Protein AF-A0A9Q8Q225-F1 (afdb_monomer)

Organism: NCBI:txid158849

Secondary structure (DSSP, 8-state):
----TTS--SSHHHHHHHHHHHHHHH-SSS-------S-HHHHHHHHHHHHHHH-SSHHHHHHHHHHHHHHHHHH---GGGGHHHHT-HHHHHHHHHHHHHPPPTT----S---TTS----HHHHTT--S---SHHHHHHHHHHHHHHGGGTSSS--HHHHHHHHHHHHHHHHTT----TT--SS-HHHHHHHHHHHHHHHHHHHTTT-S-TTGGG---SSHHHHHHHHHHHHHH--S-HHHHHHHHHHHHHHHHHHHHHHHTTT---------HHHHHHHHHHHHHH-S-HHHHHHHHHHHHHHHHHTT-

Mean predicted aligned error: 10.36 Å

pLDDT: mean 83.11, std 13.26, range [38.06, 98.0]

Foldseek 3Di:
DDDPVLAPQQDPLLLLLLVLVCCLVPVDPDDPPPDDDPDSVVSVVSSVVVLVVVDDDPVRSVVSSVVSVVLQVQQQDPVVVVCVQLVDLLSLLQLLLCQQQDADPPPPPPPFDLLLDTHPHPLVVLVQDLEQADSVSSVVSVSSCRRNVVSPDVDDGSVNVVVVSVVLCVVLPVPQDDDPPQDLVDLVSLVVLLVLLVVQQVVCSVVSDGQSSNNSYDHPDSVSSSSSSRSSLSSGPDDPVVSVVSSVVSNVVVVVVVVVVVCVVPDDDDDDDDPVVVVVLVVVCVVVVDDSVVSVVVVVVVVCCVVPVPD

Sequence (311 aa):
MINIGLLRDNELRVLIFYRNYLVNIYGGNTDRQIIFSDNVSHMKSIIHEFISVKTKSQTERDKLVHRLNRGMNENIIPTDELSWVFKSIEITSFIWGYIVLRKDENDKSVLNMDARKIPNNAYKKMGGELYPASHENRVKVLIFYFDNQWILSKGINSYKLIEQLIVQWNKLSENAINFKWLSIEDSNSINWAFDYLKKYHETEAYNGGGINSFPIFNPVNLYEKKLAIYSILRLWSCHHSEKTLLISNMNKAWQQRKLRHERTTKKAINCYVDIEVKKKLDELVKDSGFQMNYVLADLINRAHDIKFSTK

Radius of gyration: 30.45 Å; Cα contacts (8 Å, |Δi|>4): 243; chains: 1; bounding box: 84×39×99 Å

Solvent-accessible surface area (backbone atoms only — not comparable to full-atom values): 18489 Å² total; per-residue (Å²): 136,87,86,65,88,82,59,83,55,91,41,59,70,48,44,52,45,48,51,55,52,49,44,72,75,68,40,76,96,55,74,93,69,76,79,85,59,96,45,52,70,60,47,44,49,53,54,52,51,52,50,56,75,76,32,94,45,70,70,54,38,53,53,50,46,51,50,48,54,49,52,45,71,66,27,55,74,62,67,76,82,43,37,80,38,69,74,32,66,65,50,38,50,38,52,52,52,47,54,55,63,39,73,45,96,83,64,79,82,72,85,75,61,54,28,80,59,81,50,93,16,63,51,56,74,73,65,56,77,74,68,58,85,42,66,68,47,44,46,53,50,47,54,55,45,48,49,47,48,53,80,78,35,99,78,57,48,40,66,64,52,50,54,50,49,52,55,50,49,52,66,56,48,78,70,63,86,78,63,92,74,62,42,90,88,38,60,66,44,42,53,50,52,50,52,50,53,50,52,49,24,63,63,32,33,79,77,54,35,51,45,54,38,46,76,58,59,76,58,86,46,73,67,49,39,49,52,38,52,55,37,28,63,61,58,35,87,67,59,70,67,58,54,52,48,50,55,52,50,52,53,52,52,49,53,51,49,50,55,52,58,70,35,74,86,50,80,87,84,85,78,90,73,56,71,67,60,52,49,54,51,52,51,52,28,66,74,67,72,49,57,64,70,56,57,51,49,52,52,51,49,53,55,45,46,72,72,63,71,83,120

Structure (mmCIF, N/CA/C/O backbone):
data_AF-A0A9Q8Q225-F1
#
_entry.id   AF-A0A9Q8Q225-F1
#
loop_
_atom_site.group_PDB
_atom_site.id
_atom_site.type_symbol
_atom_site.label_atom_id
_atom_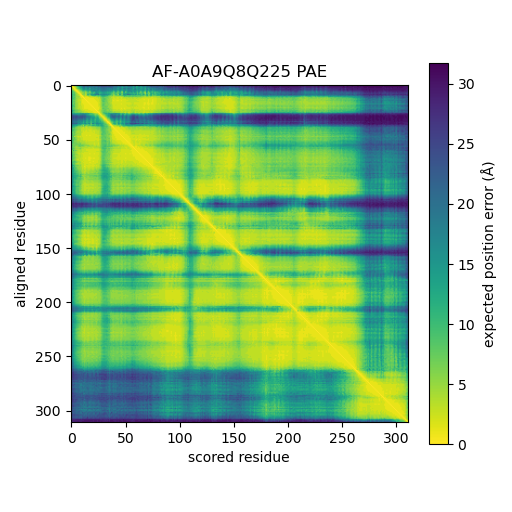site.label_alt_id
_atom_site.label_comp_id
_atom_site.label_asym_id
_atom_site.label_entity_id
_atom_site.label_seq_id
_atom_site.pdbx_PDB_ins_code
_atom_site.Cartn_x
_atom_site.Cartn_y
_atom_site.Cartn_z
_atom_site.occupancy
_atom_site.B_iso_or_equiv
_atom_site.auth_seq_id
_atom_site.auth_comp_id
_atom_site.auth_asym_id
_atom_site.auth_atom_id
_atom_site.pdbx_PDB_model_num
ATOM 1 N N . MET A 1 1 ? 16.080 -6.759 -47.835 1.00 38.66 1 MET A N 1
ATOM 2 C CA . MET A 1 1 ? 15.434 -7.342 -46.638 1.00 38.66 1 MET A CA 1
ATOM 3 C C . MET A 1 1 ? 16.433 -7.290 -45.496 1.00 38.66 1 MET A C 1
ATOM 5 O O . MET A 1 1 ? 17.521 -7.831 -45.634 1.00 38.66 1 MET A O 1
ATOM 9 N N . ILE A 1 2 ? 16.124 -6.535 -44.445 1.00 38.06 2 ILE A N 1
ATOM 10 C CA . ILE A 1 2 ? 17.046 -6.251 -43.339 1.00 38.06 2 ILE A CA 1
ATOM 11 C C . ILE A 1 2 ? 16.895 -7.363 -42.294 1.00 38.06 2 ILE A C 1
ATOM 13 O O . ILE A 1 2 ? 15.819 -7.531 -41.731 1.00 38.06 2 ILE A O 1
ATOM 17 N N . ASN A 1 3 ? 17.951 -8.148 -42.069 1.00 41.47 3 ASN A N 1
ATOM 18 C CA . ASN A 1 3 ? 17.919 -9.257 -41.118 1.00 41.47 3 ASN A CA 1
ATOM 19 C C . ASN A 1 3 ? 18.248 -8.744 -39.704 1.00 41.47 3 ASN A C 1
ATOM 21 O O . ASN A 1 3 ? 19.402 -8.463 -39.388 1.00 41.47 3 ASN A O 1
ATOM 25 N N . ILE A 1 4 ? 17.211 -8.590 -38.876 1.00 56.31 4 ILE A N 1
ATOM 26 C CA . ILE A 1 4 ? 17.288 -8.267 -37.435 1.00 56.31 4 ILE A CA 1
ATOM 27 C C . ILE A 1 4 ? 16.966 -9.535 -36.614 1.00 56.31 4 ILE A C 1
ATOM 29 O O . ILE A 1 4 ? 16.599 -9.459 -35.447 1.00 56.31 4 ILE A O 1
ATOM 33 N N . GLY A 1 5 ? 17.096 -10.731 -37.206 1.00 56.84 5 GLY A N 1
ATOM 34 C CA . GLY A 1 5 ? 16.662 -12.011 -36.625 1.00 56.84 5 GLY A CA 1
ATOM 35 C C . GLY A 1 5 ? 17.337 -12.431 -35.311 1.00 56.84 5 GLY A C 1
ATOM 36 O O . GLY A 1 5 ? 17.026 -13.491 -34.784 1.00 56.84 5 GLY A O 1
ATOM 37 N N . LEU A 1 6 ? 18.249 -11.616 -34.771 1.00 61.41 6 LEU A N 1
ATOM 38 C CA . LEU A 1 6 ? 18.922 -11.827 -33.488 1.00 61.41 6 LEU A CA 1
ATOM 39 C C . LEU A 1 6 ? 18.271 -11.072 -32.316 1.00 61.41 6 LEU A C 1
ATOM 41 O O . LEU A 1 6 ? 18.675 -11.284 -31.170 1.00 61.41 6 LEU A O 1
ATOM 45 N N . LEU A 1 7 ? 17.312 -10.172 -32.568 1.00 63.69 7 LEU A N 1
ATOM 46 C CA . LEU A 1 7 ? 16.604 -9.455 -31.505 1.00 63.69 7 LEU A CA 1
ATOM 47 C C . LEU A 1 7 ? 15.552 -10.379 -30.871 1.00 63.69 7 LEU A C 1
ATOM 49 O O . LEU A 1 7 ? 14.712 -10.938 -31.573 1.00 63.69 7 LEU A O 1
ATOM 53 N N . ARG A 1 8 ? 15.596 -10.560 -29.547 1.00 70.69 8 ARG A N 1
ATOM 54 C CA . ARG A 1 8 ? 14.641 -11.420 -28.828 1.00 70.69 8 ARG A CA 1
ATOM 55 C C . ARG A 1 8 ? 13.372 -10.631 -28.529 1.00 70.69 8 ARG A C 1
ATOM 57 O O . ARG A 1 8 ? 13.276 -9.989 -27.499 1.00 70.69 8 ARG A O 1
ATOM 64 N N . ASP A 1 9 ? 12.412 -10.632 -29.440 1.00 68.81 9 ASP A N 1
ATOM 65 C CA . ASP A 1 9 ? 11.332 -9.635 -29.465 1.00 68.81 9 ASP A CA 1
ATOM 66 C C . ASP A 1 9 ? 9.916 -10.236 -29.553 1.00 68.81 9 ASP A C 1
ATOM 68 O O . ASP A 1 9 ? 8.976 -9.586 -30.005 1.00 68.81 9 ASP A O 1
ATOM 72 N N . ASN A 1 10 ? 9.760 -11.483 -29.098 1.00 76.25 10 ASN A N 1
ATOM 73 C CA . ASN A 1 10 ? 8.484 -12.207 -29.130 1.00 76.25 10 ASN A CA 1
ATOM 74 C C . ASN A 1 10 ? 7.556 -11.876 -27.950 1.00 76.25 10 ASN A C 1
ATOM 76 O O . ASN A 1 10 ? 6.393 -12.271 -27.954 1.00 76.25 10 ASN A O 1
ATOM 80 N N . GLU A 1 11 ? 8.052 -11.153 -26.945 1.00 84.19 11 GLU A N 1
ATOM 81 C CA . GLU A 1 11 ? 7.306 -10.812 -25.736 1.00 84.19 11 GLU A CA 1
ATOM 82 C C . GLU A 1 11 ? 7.160 -9.299 -25.584 1.00 84.19 11 GLU A C 1
ATOM 84 O O . GLU A 1 11 ? 8.130 -8.544 -25.699 1.00 84.19 11 GLU A O 1
ATOM 89 N N . LEU A 1 12 ? 5.948 -8.853 -25.243 1.00 82.69 12 LEU A N 1
ATOM 90 C CA . LEU A 1 12 ? 5.640 -7.434 -25.058 1.00 82.69 12 LEU A CA 1
ATOM 91 C C . LEU A 1 12 ? 6.523 -6.783 -23.981 1.00 82.69 12 LEU A C 1
ATOM 93 O O . LEU A 1 12 ? 6.999 -5.667 -24.169 1.00 82.69 12 LEU A O 1
ATOM 97 N N . ARG A 1 13 ? 6.801 -7.496 -22.883 1.00 86.44 13 ARG A N 1
ATOM 98 C CA . ARG A 1 13 ? 7.679 -7.033 -21.795 1.00 86.44 13 ARG A CA 1
ATOM 99 C C . ARG A 1 13 ? 9.086 -6.696 -22.299 1.00 86.44 13 ARG A C 1
ATOM 101 O O . ARG A 1 13 ? 9.626 -5.639 -21.975 1.00 86.44 13 ARG A O 1
ATOM 108 N N . VAL A 1 14 ? 9.649 -7.559 -23.144 1.00 88.44 14 VAL A N 1
ATOM 109 C CA . VAL A 1 14 ? 10.980 -7.365 -23.733 1.00 88.44 14 VAL A CA 1
ATOM 110 C C . VAL A 1 14 ? 10.980 -6.214 -24.742 1.00 88.44 14 VAL A C 1
ATOM 112 O O . VAL A 1 14 ? 11.887 -5.382 -24.740 1.00 88.44 14 VAL A O 1
ATOM 115 N N . LEU A 1 15 ? 9.929 -6.104 -25.558 1.00 87.31 15 LEU A N 1
ATOM 116 C CA . LEU A 1 15 ? 9.748 -4.978 -26.477 1.00 87.31 15 LEU A CA 1
ATOM 117 C C . LEU A 1 15 ? 9.664 -3.637 -25.729 1.00 87.31 15 LEU A C 1
ATOM 119 O O . LEU A 1 15 ? 10.308 -2.666 -26.131 1.00 87.31 15 LEU A O 1
ATOM 123 N N . ILE A 1 16 ? 8.931 -3.577 -24.613 1.00 83.38 16 ILE A N 1
ATOM 124 C CA . ILE A 1 16 ? 8.858 -2.387 -23.749 1.00 83.38 16 ILE A CA 1
ATOM 125 C C . ILE A 1 16 ? 10.247 -2.035 -23.200 1.00 83.38 16 ILE A C 1
ATOM 127 O O . ILE A 1 16 ? 10.642 -0.865 -23.239 1.00 83.38 16 ILE A O 1
ATOM 131 N N . PHE A 1 17 ? 11.011 -3.033 -22.747 1.00 86.81 17 PHE A N 1
ATOM 132 C CA . PHE A 1 17 ? 12.383 -2.834 -22.284 1.00 86.81 17 PHE A CA 1
ATOM 133 C C . PHE A 1 17 ? 13.276 -2.241 -23.383 1.00 86.81 17 PHE A C 1
ATOM 135 O O . PHE A 1 17 ? 13.901 -1.202 -23.168 1.00 86.81 17 PHE A O 1
ATOM 142 N N . TYR A 1 18 ? 13.313 -2.841 -24.579 1.00 87.69 18 TYR A N 1
ATOM 143 C CA . TYR A 1 18 ? 14.127 -2.328 -25.689 1.00 87.69 18 TYR A CA 1
ATOM 144 C C . TYR A 1 18 ? 13.742 -0.910 -26.073 1.00 87.69 18 TYR A C 1
ATOM 146 O O . TYR A 1 18 ? 14.614 -0.073 -26.304 1.00 87.69 18 TYR A O 1
ATOM 154 N N . ARG A 1 19 ? 12.443 -0.620 -26.095 1.00 84.19 19 ARG A N 1
ATOM 155 C CA . ARG A 1 19 ? 11.932 0.715 -26.378 1.00 84.19 19 ARG A CA 1
ATOM 156 C C . ARG A 1 19 ? 12.473 1.732 -25.375 1.00 84.19 19 ARG A C 1
ATOM 158 O O . ARG A 1 19 ? 13.029 2.750 -25.783 1.00 84.19 19 ARG A O 1
ATOM 165 N N . ASN A 1 20 ? 12.375 1.454 -24.078 1.00 81.88 20 ASN A N 1
ATOM 166 C CA . ASN A 1 20 ? 12.893 2.357 -23.048 1.00 81.88 20 ASN A CA 1
ATOM 167 C C . ASN A 1 20 ? 14.424 2.472 -23.100 1.00 81.88 20 ASN A C 1
ATOM 169 O O . ASN A 1 20 ? 14.970 3.560 -22.910 1.00 81.88 20 ASN A O 1
ATOM 173 N N . TYR A 1 21 ? 15.110 1.381 -23.447 1.00 85.62 21 TYR A N 1
ATOM 174 C CA . TYR A 1 21 ? 16.558 1.361 -23.622 1.00 85.62 21 TYR A CA 1
ATOM 175 C C . TYR A 1 21 ? 17.014 2.274 -24.766 1.00 85.62 21 TYR A C 1
ATOM 177 O O . TYR A 1 21 ? 17.944 3.068 -24.613 1.00 85.62 21 TYR A O 1
ATOM 185 N N . LEU A 1 22 ? 16.327 2.203 -25.906 1.00 84.94 22 LEU A N 1
ATOM 186 C CA . LEU A 1 22 ? 16.590 3.043 -27.073 1.00 84.94 22 LEU A CA 1
ATOM 187 C C . LEU A 1 22 ? 16.291 4.518 -26.793 1.00 84.94 22 LEU A C 1
ATOM 189 O O . LEU A 1 22 ? 17.105 5.372 -27.144 1.00 84.94 22 LEU A O 1
ATOM 193 N N . VAL A 1 23 ? 15.178 4.818 -26.116 1.00 80.19 23 VAL A N 1
ATOM 194 C CA . VAL A 1 23 ? 14.850 6.187 -25.682 1.00 80.19 23 VAL A CA 1
ATOM 195 C C . VAL A 1 23 ? 15.939 6.739 -24.764 1.00 80.19 23 VAL A C 1
ATOM 197 O O . VAL A 1 23 ? 16.339 7.884 -24.928 1.00 80.19 23 VAL A O 1
ATOM 200 N N . ASN A 1 24 ? 16.476 5.940 -23.844 1.00 80.06 24 ASN A N 1
ATOM 201 C CA . ASN A 1 24 ? 17.546 6.398 -22.960 1.00 80.06 24 ASN A CA 1
ATOM 202 C C . ASN A 1 24 ? 18.855 6.714 -23.711 1.00 80.06 24 ASN A C 1
ATOM 204 O O . ASN A 1 24 ? 19.534 7.683 -23.388 1.00 80.06 24 ASN A O 1
ATOM 208 N N . ILE A 1 25 ? 19.215 5.919 -24.726 1.00 82.44 25 ILE A N 1
ATOM 209 C CA . ILE A 1 25 ? 20.460 6.122 -25.490 1.00 82.44 25 ILE A CA 1
ATOM 210 C C . ILE A 1 25 ? 20.353 7.277 -26.488 1.00 82.44 25 ILE A C 1
ATOM 212 O O . ILE A 1 25 ? 21.326 8.003 -26.686 1.00 82.44 25 ILE A O 1
ATOM 216 N N . TYR A 1 26 ? 19.204 7.425 -27.149 1.00 81.25 26 TYR A N 1
ATOM 217 C CA . TYR A 1 26 ? 19.046 8.338 -28.285 1.00 81.25 26 TYR A CA 1
ATOM 218 C C . TYR A 1 26 ? 18.149 9.553 -27.994 1.00 81.25 26 TYR A C 1
ATOM 220 O O . TYR A 1 26 ? 18.166 10.506 -28.767 1.00 81.25 26 TYR A O 1
ATOM 228 N N . GLY A 1 27 ? 17.368 9.538 -26.913 1.00 63.84 27 GLY A N 1
ATOM 229 C CA . GLY A 1 27 ? 16.270 10.474 -26.634 1.00 63.84 27 GLY A CA 1
ATOM 230 C C . GLY A 1 27 ? 16.658 11.762 -25.907 1.00 63.84 27 GLY A C 1
ATOM 231 O O . GLY A 1 27 ? 15.916 12.233 -25.045 1.00 63.84 27 GLY A O 1
ATOM 232 N N . GLY A 1 28 ? 17.795 12.370 -26.248 1.00 49.97 28 GLY A N 1
ATOM 233 C CA . GLY A 1 28 ? 18.075 13.742 -25.822 1.00 49.97 28 GLY A CA 1
ATOM 234 C C . GLY A 1 28 ? 17.046 14.715 -26.417 1.00 49.97 28 GLY A C 1
ATOM 235 O O . GLY A 1 28 ? 17.082 14.972 -27.614 1.00 49.97 28 GLY A O 1
ATOM 236 N N . ASN A 1 29 ? 16.126 15.233 -25.588 1.00 43.53 29 ASN A N 1
ATOM 237 C CA . ASN A 1 29 ? 15.128 16.299 -25.842 1.00 43.53 29 ASN A CA 1
ATOM 238 C C . ASN A 1 29 ? 14.286 16.268 -27.138 1.00 43.53 29 ASN A C 1
ATOM 240 O O . ASN A 1 29 ? 13.494 17.180 -27.360 1.00 43.53 29 ASN A O 1
ATOM 244 N N . THR A 1 30 ? 14.376 15.228 -27.960 1.00 40.75 30 THR A N 1
ATOM 245 C CA . THR A 1 30 ? 13.629 15.094 -29.213 1.00 40.75 30 THR A CA 1
ATOM 246 C C . THR A 1 30 ? 12.969 13.716 -29.261 1.00 40.75 30 THR A C 1
ATOM 248 O O . THR A 1 30 ? 13.614 12.688 -29.078 1.00 40.75 30 THR A O 1
ATOM 251 N N . ASP A 1 31 ? 11.648 13.743 -29.425 1.00 43.72 31 ASP A N 1
ATOM 252 C CA . ASP A 1 31 ? 10.723 12.624 -29.624 1.00 43.72 31 ASP A CA 1
ATOM 253 C C . ASP A 1 31 ? 10.445 11.680 -28.448 1.00 43.72 31 ASP A C 1
ATOM 255 O O . ASP A 1 31 ? 10.747 10.489 -28.438 1.00 43.72 31 ASP A O 1
ATOM 259 N N . ARG A 1 32 ? 9.612 12.191 -27.530 1.00 45.59 32 ARG A N 1
ATOM 260 C CA . ARG A 1 32 ? 8.656 11.383 -26.746 1.00 45.59 32 ARG A CA 1
ATOM 261 C C . ARG A 1 32 ? 7.524 10.775 -27.608 1.00 45.59 32 ARG A C 1
ATOM 263 O O . ARG A 1 32 ? 6.539 10.306 -27.051 1.00 45.59 32 ARG A O 1
ATOM 270 N N . GLN A 1 33 ? 7.642 10.781 -28.939 1.00 45.28 33 GLN A N 1
ATOM 271 C CA . GLN A 1 33 ? 6.604 10.353 -29.886 1.00 45.28 33 GLN A CA 1
ATOM 272 C C . GLN A 1 33 ? 6.764 8.906 -30.382 1.00 45.28 33 GLN A C 1
ATOM 274 O O . GLN A 1 33 ? 6.301 8.566 -31.465 1.00 45.28 33 GLN A O 1
ATOM 279 N N . ILE A 1 34 ? 7.364 8.007 -29.594 1.00 50.00 34 ILE A N 1
ATOM 280 C CA . ILE A 1 34 ? 7.083 6.579 -29.799 1.00 50.00 34 ILE A CA 1
ATOM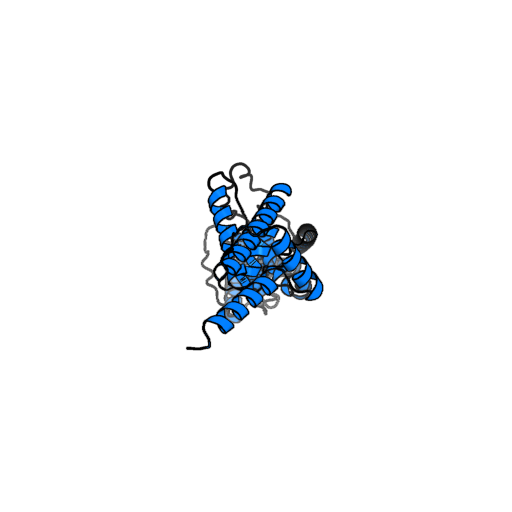 281 C C . ILE A 1 34 ? 5.670 6.343 -29.257 1.00 50.00 34 ILE A C 1
ATOM 283 O O . ILE A 1 34 ? 5.503 6.090 -28.061 1.00 50.00 34 ILE A O 1
ATOM 287 N N . ILE A 1 35 ? 4.668 6.525 -30.124 1.00 50.03 35 ILE A N 1
ATOM 288 C CA . ILE A 1 35 ? 3.269 6.189 -29.852 1.00 50.03 35 ILE A CA 1
ATOM 289 C C . ILE A 1 35 ? 3.191 4.673 -29.687 1.00 50.03 35 ILE A C 1
ATOM 291 O O . ILE A 1 35 ? 3.714 3.911 -30.497 1.00 50.03 35 ILE A O 1
ATOM 295 N N . PHE A 1 36 ? 2.589 4.251 -28.583 1.00 52.78 36 PHE A N 1
ATOM 296 C CA . PHE A 1 36 ? 2.576 2.863 -28.156 1.00 52.78 36 PHE A CA 1
ATOM 297 C C . PHE A 1 36 ? 1.369 2.099 -28.676 1.00 52.78 36 PHE A C 1
ATOM 299 O O . PHE A 1 36 ? 0.281 2.649 -28.830 1.00 52.78 36 PHE A O 1
ATOM 306 N N . SER A 1 37 ? 1.577 0.798 -28.854 1.00 55.88 37 SER A N 1
ATOM 307 C CA . SER A 1 37 ? 0.537 -0.190 -29.095 1.00 55.88 37 SER A CA 1
ATOM 308 C C . SER A 1 37 ? 0.740 -1.357 -28.137 1.00 55.88 37 SER A C 1
ATOM 310 O O . SER A 1 37 ? 1.870 -1.798 -27.939 1.00 55.88 37 SER A O 1
ATOM 312 N N . ASP A 1 38 ? -0.349 -1.904 -27.604 1.00 65.38 38 ASP A N 1
ATOM 313 C CA . ASP A 1 38 ? -0.321 -3.172 -26.860 1.00 65.38 38 ASP A CA 1
ATOM 314 C C . ASP A 1 38 ? -0.128 -4.384 -27.796 1.00 65.38 38 ASP A C 1
ATOM 316 O O . ASP A 1 38 ? -0.055 -5.534 -27.361 1.00 65.38 38 ASP A O 1
ATOM 320 N N . ASN A 1 39 ? -0.031 -4.143 -29.108 1.00 80.38 39 ASN A N 1
ATOM 321 C CA . ASN A 1 39 ? 0.197 -5.160 -30.117 1.00 80.38 39 ASN A CA 1
ATOM 322 C C . ASN A 1 39 ? 1.700 -5.431 -30.304 1.00 80.38 39 ASN A C 1
ATOM 324 O O . ASN A 1 39 ? 2.455 -4.577 -30.779 1.00 80.38 39 ASN A O 1
ATOM 328 N N . VAL A 1 40 ? 2.113 -6.664 -29.997 1.00 83.38 40 VAL A N 1
ATOM 329 C CA . VAL A 1 40 ? 3.493 -7.163 -30.137 1.00 83.38 40 VAL A CA 1
ATOM 330 C C . VAL A 1 40 ? 4.049 -6.930 -31.544 1.00 83.38 40 VAL A C 1
ATOM 332 O O . VAL A 1 40 ? 5.158 -6.419 -31.686 1.00 83.38 40 VAL A O 1
ATOM 335 N N . SER A 1 41 ? 3.288 -7.255 -32.592 1.00 84.31 41 SER A N 1
ATOM 336 C CA . SER A 1 41 ? 3.735 -7.111 -33.984 1.00 84.31 41 SER A CA 1
ATOM 337 C C . SER A 1 41 ? 3.971 -5.650 -34.360 1.00 84.31 41 SER A C 1
ATOM 339 O O . SER A 1 41 ? 4.960 -5.336 -35.022 1.00 84.31 41 SER A O 1
ATOM 341 N N . HIS A 1 42 ? 3.102 -4.749 -33.899 1.00 82.81 42 HIS A N 1
ATOM 342 C CA . HIS A 1 42 ? 3.262 -3.318 -34.140 1.00 82.81 42 HIS A CA 1
ATOM 343 C C . HIS A 1 42 ? 4.476 -2.749 -33.392 1.00 82.81 42 HIS A C 1
ATOM 345 O O . HIS A 1 42 ? 5.319 -2.089 -33.998 1.00 82.81 42 HIS A O 1
ATOM 351 N N . MET A 1 43 ? 4.625 -3.076 -32.103 1.00 82.19 43 MET A N 1
ATOM 352 C CA . MET A 1 43 ? 5.779 -2.664 -31.291 1.00 82.19 43 MET A CA 1
ATOM 353 C C . MET A 1 43 ? 7.105 -3.165 -31.866 1.00 82.19 43 MET A C 1
ATOM 355 O O . MET A 1 43 ? 8.083 -2.418 -31.937 1.00 82.19 43 MET A O 1
ATOM 359 N N . LYS A 1 44 ? 7.128 -4.416 -32.329 1.00 85.81 44 LYS A N 1
ATOM 360 C CA . LYS A 1 44 ? 8.272 -5.003 -33.024 1.00 85.81 44 LYS A CA 1
ATOM 361 C C . LYS A 1 44 ? 8.621 -4.214 -34.286 1.00 85.81 44 LYS A C 1
ATOM 363 O O . LYS A 1 44 ? 9.778 -3.834 -34.450 1.00 85.81 44 LYS A O 1
ATOM 368 N N . SER A 1 45 ? 7.632 -3.900 -35.125 1.00 84.00 45 SER A N 1
ATOM 369 C CA . SER A 1 45 ? 7.839 -3.095 -36.337 1.00 84.00 45 SER A CA 1
ATOM 370 C C . SER A 1 45 ? 8.456 -1.730 -36.024 1.00 84.00 45 SER A C 1
ATOM 372 O O . SER A 1 45 ? 9.451 -1.361 -36.643 1.00 84.00 45 SER A O 1
ATOM 374 N N . ILE A 1 46 ? 7.924 -1.017 -35.025 1.00 83.88 46 ILE A N 1
ATOM 375 C CA . ILE A 1 46 ? 8.435 0.300 -34.614 1.00 83.88 46 ILE A CA 1
ATOM 376 C C . ILE A 1 46 ? 9.901 0.211 -34.169 1.00 83.88 46 ILE A C 1
ATOM 378 O O . ILE A 1 46 ? 10.728 1.032 -34.567 1.00 83.88 46 ILE A O 1
ATOM 382 N N . ILE A 1 47 ? 10.249 -0.783 -33.346 1.00 86.38 47 ILE A N 1
ATOM 383 C CA . ILE A 1 47 ? 11.626 -0.955 -32.859 1.00 86.38 47 ILE A CA 1
ATOM 384 C C . ILE A 1 47 ? 12.581 -1.265 -34.014 1.00 86.38 47 ILE A C 1
ATOM 386 O O . ILE A 1 47 ? 13.679 -0.707 -34.075 1.00 86.38 47 ILE A O 1
ATOM 390 N N . HIS A 1 48 ? 12.171 -2.137 -34.936 1.00 87.19 48 HIS A N 1
ATOM 391 C CA . HIS A 1 48 ? 12.975 -2.506 -36.103 1.00 87.19 48 HIS A CA 1
ATOM 392 C C . HIS A 1 48 ? 13.218 -1.302 -37.013 1.00 87.19 48 HIS A C 1
ATOM 394 O O . HIS A 1 48 ? 14.361 -1.057 -37.410 1.00 87.19 48 HIS A O 1
ATOM 400 N N . GLU A 1 49 ? 12.177 -0.514 -37.281 1.00 85.81 49 GLU A N 1
ATOM 401 C CA . GLU A 1 49 ? 12.275 0.731 -38.043 1.00 85.81 49 GLU A CA 1
ATOM 402 C C . GLU A 1 49 ? 13.225 1.721 -37.359 1.00 85.81 49 GLU A C 1
ATOM 404 O O . GLU A 1 49 ? 14.177 2.193 -37.984 1.00 85.81 49 GLU A O 1
ATOM 409 N N . PHE A 1 50 ? 13.060 1.955 -36.055 1.00 86.56 50 PHE A N 1
ATOM 410 C CA . PHE A 1 50 ? 13.917 2.864 -35.294 1.00 86.56 50 PHE A CA 1
ATOM 411 C C . PHE A 1 50 ? 15.393 2.449 -35.348 1.00 86.56 50 PHE A C 1
ATOM 413 O O . PHE A 1 50 ? 16.270 3.276 -35.610 1.00 86.56 50 PHE A O 1
ATOM 420 N N . ILE A 1 51 ? 15.687 1.160 -35.147 1.00 88.00 51 ILE A N 1
ATOM 421 C CA . ILE A 1 51 ? 17.050 0.622 -35.255 1.00 88.00 51 ILE A CA 1
ATOM 422 C C . ILE A 1 51 ? 17.600 0.842 -36.669 1.00 88.00 51 ILE A C 1
ATOM 424 O O . ILE A 1 51 ? 18.760 1.235 -36.820 1.00 88.00 51 ILE A O 1
ATOM 428 N N . SER A 1 52 ? 16.786 0.615 -37.702 1.00 86.06 52 SER A N 1
ATOM 429 C CA . SER A 1 52 ? 17.198 0.796 -39.097 1.00 86.06 52 SER A CA 1
ATOM 430 C C . SER A 1 52 ? 17.546 2.251 -39.426 1.00 86.06 52 SER A C 1
ATOM 432 O O . SER A 1 52 ? 18.550 2.486 -40.089 1.00 86.06 52 SER A O 1
ATOM 434 N N . VAL A 1 53 ? 16.795 3.219 -38.887 1.00 86.62 53 VAL A N 1
ATOM 435 C CA . VAL A 1 53 ? 17.030 4.661 -39.076 1.00 86.62 53 VAL A CA 1
ATOM 436 C C . VAL A 1 53 ? 18.259 5.139 -38.299 1.00 86.62 53 VAL A C 1
ATOM 438 O O . VAL A 1 53 ? 19.001 6.001 -38.769 1.00 86.62 53 VAL A O 1
ATOM 441 N N . LYS A 1 54 ? 18.500 4.597 -37.099 1.00 86.81 54 LYS A N 1
ATOM 442 C CA . LYS A 1 54 ? 19.609 5.028 -36.228 1.00 86.81 54 LYS A CA 1
ATOM 443 C C . LYS A 1 54 ? 20.946 4.340 -36.515 1.00 86.81 54 LYS A C 1
ATOM 445 O O . LYS A 1 54 ? 21.948 4.742 -35.926 1.00 86.81 54 LYS A O 1
ATOM 450 N N . THR A 1 55 ? 20.989 3.331 -37.387 1.00 88.06 55 THR A N 1
ATOM 451 C CA . THR A 1 55 ? 22.219 2.593 -37.726 1.00 88.06 55 THR A CA 1
ATOM 452 C C . THR A 1 55 ? 22.536 2.683 -39.214 1.00 88.06 55 THR A C 1
ATOM 454 O O . THR A 1 55 ? 21.665 2.483 -40.055 1.00 88.06 55 THR A O 1
ATOM 457 N N . LYS A 1 56 ? 23.794 2.981 -39.555 1.00 88.88 56 LYS A N 1
ATOM 458 C CA . LYS A 1 56 ? 24.225 3.204 -40.948 1.00 88.88 56 LYS A CA 1
ATOM 459 C C . LYS A 1 56 ? 24.812 1.955 -41.603 1.00 88.88 56 LYS A C 1
ATOM 461 O O . LYS A 1 56 ? 24.856 1.865 -42.824 1.00 88.88 56 LYS A O 1
ATOM 466 N N . SER A 1 57 ? 25.270 0.993 -40.802 1.00 89.56 57 SER A N 1
ATOM 467 C CA . SER A 1 57 ? 25.887 -0.252 -41.275 1.00 89.56 57 SER A CA 1
ATOM 468 C C . SER A 1 57 ? 25.352 -1.480 -40.537 1.00 89.56 57 SER A C 1
ATOM 470 O O . SER A 1 57 ? 24.841 -1.374 -39.419 1.00 89.56 57 SER A O 1
ATOM 472 N N . GLN A 1 58 ? 25.512 -2.664 -41.140 1.00 86.81 58 GLN A N 1
ATOM 473 C CA . GLN A 1 58 ? 25.154 -3.930 -40.491 1.00 86.81 58 GLN A CA 1
ATOM 474 C C . GLN A 1 58 ? 25.953 -4.140 -39.195 1.00 86.81 58 GLN A C 1
ATOM 476 O O . GLN A 1 58 ? 25.381 -4.508 -38.178 1.00 86.81 58 GLN A O 1
ATOM 481 N N . THR A 1 59 ? 27.239 -3.785 -39.181 1.00 89.19 59 THR A N 1
ATOM 482 C CA . THR A 1 59 ? 28.089 -3.886 -37.986 1.00 89.19 59 THR A CA 1
ATOM 483 C C . THR A 1 59 ? 27.594 -3.010 -36.829 1.00 89.19 59 THR A C 1
ATOM 485 O O . THR A 1 59 ? 27.614 -3.436 -35.674 1.00 89.19 59 THR A O 1
ATOM 488 N N . GLU A 1 60 ? 27.149 -1.777 -37.099 1.00 89.69 60 GLU A N 1
ATOM 489 C CA . GLU A 1 60 ? 26.549 -0.909 -36.069 1.00 89.69 60 GLU A CA 1
ATOM 490 C C . GLU A 1 60 ? 25.236 -1.484 -35.534 1.00 89.69 60 GLU A C 1
ATOM 492 O O . GLU A 1 60 ? 24.981 -1.439 -34.326 1.00 89.69 60 GLU A O 1
ATOM 497 N N . ARG A 1 61 ? 24.427 -2.049 -36.431 1.00 88.25 61 ARG A N 1
ATOM 498 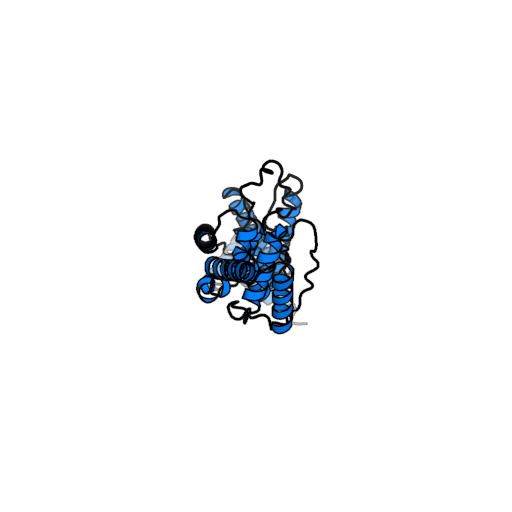C CA . ARG A 1 61 ? 23.166 -2.708 -36.098 1.00 88.25 61 ARG A CA 1
ATOM 499 C C . ARG A 1 61 ? 23.386 -3.907 -35.186 1.00 88.25 61 ARG A C 1
ATOM 501 O O . ARG A 1 61 ? 22.776 -3.961 -34.121 1.00 88.25 61 ARG A O 1
ATOM 508 N N . ASP A 1 62 ? 24.306 -4.799 -35.539 1.00 88.25 62 ASP A N 1
ATOM 509 C CA . ASP A 1 62 ? 24.623 -5.991 -34.748 1.00 88.25 62 ASP A CA 1
ATOM 510 C C . ASP A 1 62 ? 25.146 -5.607 -33.356 1.00 88.25 62 ASP A C 1
ATOM 512 O O . ASP A 1 62 ? 24.704 -6.154 -32.344 1.00 88.25 62 ASP A O 1
ATOM 516 N N . LYS A 1 63 ? 26.004 -4.577 -33.273 1.00 89.69 63 LYS A N 1
ATOM 517 C CA . LYS A 1 63 ? 26.472 -4.023 -31.992 1.00 89.69 63 LYS A CA 1
ATOM 518 C C . LYS A 1 63 ? 25.329 -3.459 -31.144 1.00 89.69 63 LYS A C 1
ATOM 520 O O . LYS A 1 63 ? 25.326 -3.643 -29.927 1.00 89.69 63 LYS A O 1
ATOM 525 N N . LEU A 1 64 ? 24.367 -2.748 -31.737 1.00 90.25 64 LEU A N 1
ATOM 526 C CA . LEU A 1 64 ? 23.201 -2.244 -31.005 1.00 90.25 64 LEU A CA 1
ATOM 527 C C . LEU A 1 64 ? 22.306 -3.391 -30.519 1.00 90.25 64 LEU A C 1
ATOM 529 O O . LEU A 1 64 ? 21.956 -3.403 -29.341 1.00 90.25 64 LEU A O 1
ATOM 533 N N . VAL A 1 65 ? 22.009 -4.375 -31.370 1.00 89.94 65 VAL A N 1
ATOM 534 C CA . VAL A 1 65 ? 21.209 -5.558 -31.007 1.00 89.94 65 VAL A CA 1
ATOM 535 C C . VAL A 1 65 ? 21.878 -6.354 -29.884 1.00 89.94 65 VAL A C 1
ATOM 537 O O . VAL A 1 65 ? 21.217 -6.719 -28.915 1.00 89.94 65 VAL A O 1
ATOM 540 N N . HIS A 1 66 ? 23.195 -6.567 -29.942 1.00 89.25 66 HIS A N 1
ATOM 541 C CA . HIS A 1 66 ? 23.933 -7.215 -28.854 1.00 89.25 66 HIS A CA 1
ATOM 542 C C . HIS A 1 66 ? 23.850 -6.438 -27.536 1.00 89.25 66 HIS A C 1
ATOM 544 O O . HIS A 1 66 ? 23.643 -7.050 -26.489 1.00 89.25 66 HIS A O 1
ATOM 550 N N . ARG A 1 67 ? 23.952 -5.101 -27.564 1.00 88.81 67 ARG A N 1
ATOM 551 C CA . ARG A 1 67 ? 23.774 -4.269 -26.358 1.00 88.81 67 ARG A CA 1
ATOM 552 C C . ARG A 1 67 ? 22.359 -4.370 -25.791 1.00 88.81 67 ARG A C 1
ATOM 554 O O . ARG A 1 67 ? 22.221 -4.505 -24.580 1.00 88.81 67 ARG A O 1
ATOM 561 N N . LEU A 1 68 ? 21.336 -4.353 -26.647 1.00 89.06 68 LEU A N 1
ATOM 562 C CA . LEU A 1 68 ? 19.937 -4.516 -26.242 1.00 89.06 68 LEU A CA 1
ATOM 563 C C . LEU A 1 68 ? 19.706 -5.879 -25.579 1.00 89.06 68 LEU A C 1
ATOM 565 O O . LEU A 1 68 ? 19.223 -5.934 -24.450 1.00 89.06 68 LEU A O 1
ATOM 569 N N . ASN A 1 69 ? 20.115 -6.968 -26.236 1.00 90.12 69 ASN A N 1
ATOM 570 C CA . ASN A 1 69 ? 19.983 -8.328 -25.708 1.00 90.12 69 ASN A CA 1
ATOM 571 C C . ASN A 1 69 ? 20.736 -8.508 -24.384 1.00 90.12 69 ASN A C 1
ATOM 573 O O . ASN A 1 69 ? 20.218 -9.127 -23.457 1.00 90.12 69 ASN A O 1
ATOM 577 N N . ARG A 1 70 ? 21.948 -7.953 -24.279 1.00 87.12 70 ARG A N 1
ATOM 578 C CA . ARG A 1 70 ? 22.720 -7.974 -23.035 1.00 87.12 70 ARG A CA 1
ATOM 579 C C . ARG A 1 70 ? 22.003 -7.208 -21.923 1.00 87.12 70 ARG A C 1
ATOM 581 O O . ARG A 1 70 ? 21.816 -7.766 -20.850 1.00 87.12 70 ARG A O 1
ATOM 588 N N . GLY A 1 71 ? 21.554 -5.980 -22.190 1.00 85.88 71 GLY A N 1
ATOM 589 C CA . GLY A 1 71 ? 20.802 -5.185 -21.218 1.00 85.88 71 GLY A CA 1
ATOM 590 C C . GLY A 1 71 ? 19.540 -5.903 -20.740 1.00 85.88 71 GLY A C 1
ATOM 591 O O . GLY A 1 71 ? 19.261 -5.912 -19.547 1.00 85.88 71 GLY A O 1
ATOM 592 N N . MET A 1 72 ? 18.824 -6.564 -21.650 1.00 87.56 72 MET A N 1
ATOM 593 C CA . MET A 1 72 ? 17.649 -7.370 -21.322 1.00 87.56 72 MET A CA 1
ATOM 594 C C . MET A 1 72 ? 18.000 -8.528 -20.379 1.00 87.56 72 MET A C 1
ATOM 596 O O . MET A 1 72 ? 17.366 -8.651 -19.337 1.00 87.56 72 MET A O 1
ATOM 600 N N . ASN A 1 73 ? 19.026 -9.328 -20.695 1.00 85.69 73 ASN A N 1
ATOM 601 C CA . ASN A 1 73 ? 19.462 -10.441 -19.837 1.00 85.69 73 ASN A CA 1
ATOM 602 C C . ASN A 1 73 ? 19.913 -9.975 -18.439 1.00 85.69 73 ASN A C 1
ATOM 604 O O . ASN A 1 73 ? 19.775 -10.715 -17.473 1.00 85.69 73 ASN A O 1
ATOM 608 N N . GLU A 1 74 ? 20.483 -8.772 -18.331 1.00 83.31 74 GLU A N 1
ATOM 609 C CA . GLU A 1 74 ? 20.989 -8.226 -17.065 1.00 83.31 74 GLU A CA 1
ATOM 610 C C . GLU A 1 74 ? 19.889 -7.618 -16.175 1.00 83.31 74 GLU A C 1
ATOM 612 O O . GLU A 1 74 ? 20.099 -7.501 -14.968 1.00 83.31 74 GLU A O 1
ATOM 617 N N . ASN A 1 75 ? 18.748 -7.201 -16.742 1.00 84.69 75 ASN A N 1
ATOM 618 C CA . ASN A 1 75 ? 17.769 -6.361 -16.034 1.00 84.69 75 ASN A CA 1
ATOM 619 C C . ASN A 1 75 ? 16.346 -6.926 -15.981 1.00 84.69 75 ASN A C 1
ATOM 621 O O . ASN A 1 75 ? 15.628 -6.612 -15.029 1.00 84.69 75 ASN A O 1
ATOM 625 N N . ILE A 1 76 ? 15.929 -7.733 -16.964 1.00 87.94 76 ILE A N 1
ATOM 626 C CA . ILE A 1 76 ? 14.619 -8.390 -16.933 1.00 87.94 76 ILE A CA 1
ATOM 627 C C . ILE A 1 76 ? 14.717 -9.624 -16.042 1.00 87.94 76 ILE A C 1
ATOM 629 O O . ILE A 1 76 ? 15.348 -10.617 -16.396 1.00 87.94 76 ILE A O 1
ATOM 633 N N . ILE A 1 77 ? 14.053 -9.564 -14.892 1.00 85.81 77 ILE A N 1
ATOM 634 C CA . ILE A 1 77 ? 13.992 -10.681 -13.944 1.00 85.81 77 ILE A CA 1
ATOM 635 C C . ILE A 1 77 ? 12.818 -11.600 -14.309 1.00 85.81 77 ILE A C 1
ATOM 637 O O . ILE A 1 77 ? 11.700 -11.098 -14.505 1.00 85.81 77 ILE A O 1
ATOM 641 N N . PRO A 1 78 ? 13.006 -12.928 -14.373 1.00 86.94 78 PRO A N 1
ATOM 642 C CA . PRO A 1 78 ? 11.904 -13.869 -14.551 1.00 86.94 78 PRO A CA 1
ATOM 643 C C . PRO A 1 78 ? 10.804 -13.675 -13.497 1.00 86.94 78 PRO A C 1
ATOM 645 O O . PRO A 1 78 ? 11.073 -13.458 -12.318 1.00 86.94 78 PRO A O 1
ATOM 648 N N . THR A 1 79 ? 9.536 -13.752 -13.903 1.00 82.81 79 THR A N 1
ATOM 649 C CA . THR A 1 79 ? 8.401 -13.522 -12.987 1.00 82.81 79 THR A CA 1
ATOM 650 C C . THR A 1 79 ? 8.354 -14.518 -11.832 1.00 82.81 79 THR A C 1
ATOM 652 O O . THR A 1 79 ? 7.911 -14.160 -10.742 1.00 82.81 79 THR A O 1
ATOM 655 N N . ASP A 1 80 ? 8.846 -15.739 -12.041 1.00 85.44 80 ASP A N 1
ATOM 656 C CA . ASP A 1 80 ? 8.882 -16.784 -11.014 1.00 85.44 80 ASP A CA 1
ATOM 657 C C . ASP A 1 80 ? 9.810 -16.421 -9.850 1.00 85.44 80 ASP A C 1
ATOM 659 O O . ASP A 1 80 ? 9.484 -16.684 -8.689 1.00 85.44 80 ASP A O 1
ATOM 663 N N . GLU A 1 81 ? 10.905 -15.714 -10.131 1.00 83.62 81 GLU A N 1
ATOM 664 C CA . GLU A 1 81 ? 11.834 -15.206 -9.115 1.00 83.62 81 GLU A CA 1
ATOM 665 C C . GLU A 1 81 ? 11.240 -14.044 -8.306 1.00 83.62 81 GLU A C 1
ATOM 667 O O . GLU A 1 81 ? 11.634 -13.788 -7.169 1.00 83.62 81 GLU A O 1
ATOM 672 N N . LEU A 1 82 ? 10.226 -13.374 -8.855 1.00 84.12 82 LEU A N 1
ATOM 673 C CA . LEU A 1 82 ? 9.451 -12.330 -8.184 1.00 84.12 82 LEU A CA 1
ATOM 674 C C . LEU A 1 82 ? 8.158 -12.863 -7.548 1.00 84.12 82 LEU A C 1
ATOM 676 O O . LEU A 1 82 ? 7.382 -12.095 -6.974 1.00 84.12 82 LEU A O 1
ATOM 680 N N . SER A 1 83 ? 7.916 -14.177 -7.600 1.00 85.25 83 SER A N 1
ATOM 681 C CA . SER A 1 83 ? 6.671 -14.773 -7.107 1.00 85.25 83 SER A CA 1
ATOM 682 C C . SER A 1 83 ? 6.437 -14.546 -5.611 1.00 85.25 83 SER A C 1
ATOM 684 O O . SER A 1 83 ? 5.287 -14.424 -5.193 1.00 85.25 83 SER A O 1
ATOM 686 N N . TRP A 1 84 ? 7.498 -14.415 -4.809 1.00 82.75 84 TRP A N 1
ATOM 687 C CA . TRP A 1 84 ? 7.400 -14.074 -3.386 1.00 82.75 84 TRP A CA 1
ATOM 688 C C . TRP A 1 84 ? 6.783 -12.683 -3.153 1.00 82.75 84 TRP A C 1
ATOM 690 O O . TRP A 1 84 ? 6.110 -12.478 -2.145 1.00 82.75 84 TRP A O 1
ATOM 700 N N . VAL A 1 85 ? 6.953 -11.746 -4.097 1.00 83.44 85 VAL A N 1
ATOM 701 C CA . VAL A 1 85 ? 6.262 -10.449 -4.093 1.00 83.44 85 VAL A CA 1
ATOM 702 C C . VAL A 1 85 ? 4.841 -10.626 -4.594 1.00 83.44 85 VAL A C 1
ATOM 704 O O . VAL A 1 85 ? 3.887 -10.258 -3.910 1.00 83.44 85 VAL A O 1
ATOM 707 N N . PHE A 1 86 ? 4.700 -11.191 -5.793 1.00 86.56 86 PHE A N 1
ATOM 708 C CA . PHE A 1 86 ? 3.458 -11.132 -6.561 1.00 86.56 86 PHE A CA 1
ATOM 709 C C . PHE A 1 86 ? 2.365 -12.074 -6.056 1.00 86.56 86 PHE A C 1
ATOM 711 O O . PHE A 1 86 ? 1.203 -11.841 -6.352 1.00 86.56 86 PHE A O 1
ATOM 718 N N . LYS A 1 87 ? 2.692 -13.104 -5.268 1.00 88.00 87 LYS A N 1
ATOM 719 C CA . LYS A 1 87 ? 1.685 -13.989 -4.656 1.00 88.00 87 LYS A CA 1
ATOM 720 C C . LYS A 1 87 ? 1.043 -13.405 -3.396 1.00 88.00 87 LYS A C 1
ATOM 722 O O . LYS A 1 87 ? -0.020 -13.872 -2.999 1.00 88.00 87 LYS A O 1
ATOM 727 N N . SER A 1 88 ? 1.662 -12.405 -2.761 1.00 90.56 88 SER A N 1
ATOM 728 C CA . SER A 1 88 ? 1.090 -11.717 -1.599 1.00 90.56 88 SER A CA 1
ATOM 729 C C . SER A 1 88 ? 0.677 -10.301 -1.967 1.00 90.56 88 SER A C 1
ATOM 731 O O . SER A 1 88 ? 1.485 -9.439 -2.327 1.00 90.56 88 SER A O 1
ATOM 733 N N . ILE A 1 89 ? -0.613 -10.040 -1.806 1.00 92.44 89 ILE A N 1
ATOM 734 C CA . ILE A 1 89 ? -1.201 -8.727 -2.030 1.00 92.44 89 ILE A CA 1
ATOM 735 C C . ILE A 1 89 ? -0.662 -7.679 -1.049 1.00 92.44 89 ILE A C 1
ATOM 737 O O . ILE A 1 89 ? -0.492 -6.517 -1.435 1.00 92.44 89 ILE A O 1
ATOM 741 N N . GLU A 1 90 ? -0.321 -8.099 0.171 1.00 90.56 90 GLU A N 1
ATOM 742 C CA . GLU A 1 90 ? 0.295 -7.293 1.222 1.00 90.56 90 GLU A CA 1
ATOM 743 C C . GLU A 1 90 ? 1.734 -6.916 0.885 1.00 90.56 90 GLU A C 1
ATOM 745 O O . GLU A 1 90 ? 2.077 -5.733 0.957 1.00 90.56 90 GLU A O 1
ATOM 750 N N . ILE A 1 91 ? 2.560 -7.892 0.489 1.00 90.94 91 ILE A N 1
ATOM 751 C CA . ILE A 1 91 ? 3.956 -7.649 0.094 1.00 90.94 91 ILE A CA 1
ATOM 752 C C . ILE A 1 91 ? 3.986 -6.754 -1.141 1.00 90.94 91 ILE A C 1
ATOM 754 O O . ILE A 1 91 ? 4.695 -5.750 -1.158 1.00 90.94 91 ILE A O 1
ATOM 758 N N . THR A 1 92 ? 3.161 -7.054 -2.144 1.00 93.50 92 THR A N 1
ATOM 759 C CA . THR A 1 92 ? 3.061 -6.246 -3.364 1.00 93.50 92 THR A CA 1
ATOM 760 C C . THR A 1 92 ? 2.655 -4.801 -3.063 1.00 93.50 92 THR A C 1
ATOM 762 O O . THR A 1 92 ? 3.268 -3.871 -3.583 1.00 93.50 92 THR A O 1
ATOM 765 N N . SER A 1 93 ? 1.643 -4.588 -2.212 1.00 92.62 93 SER A N 1
ATOM 766 C CA . SER A 1 93 ? 1.225 -3.241 -1.786 1.00 92.62 93 SER A CA 1
ATOM 767 C C . SER A 1 93 ? 2.349 -2.495 -1.072 1.00 92.62 93 SER A C 1
ATOM 769 O O . SER A 1 93 ? 2.625 -1.332 -1.371 1.00 92.62 93 SER A O 1
ATOM 771 N N . PHE A 1 94 ? 3.038 -3.184 -0.162 1.00 89.94 94 PHE A N 1
ATOM 772 C CA . PHE A 1 94 ? 4.155 -2.617 0.574 1.00 89.94 94 PHE A CA 1
ATOM 773 C C . PHE A 1 94 ? 5.316 -2.225 -0.345 1.00 89.94 94 PHE A C 1
ATOM 775 O O . PHE A 1 94 ? 5.780 -1.09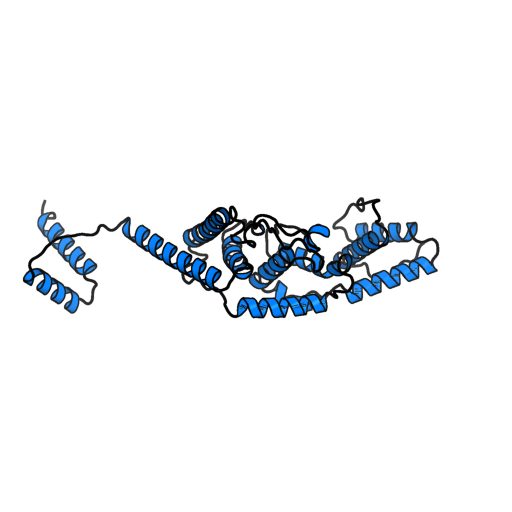1 -0.269 1.00 89.94 94 PHE A O 1
ATOM 782 N N . ILE A 1 95 ? 5.777 -3.129 -1.213 1.00 90.69 95 ILE A N 1
ATOM 783 C CA . ILE A 1 95 ? 6.933 -2.886 -2.086 1.00 90.69 95 ILE A CA 1
ATOM 784 C C . ILE A 1 95 ? 6.642 -1.746 -3.056 1.00 90.69 95 ILE A C 1
ATOM 786 O O . ILE A 1 95 ? 7.486 -0.867 -3.227 1.00 90.69 95 ILE A O 1
ATOM 790 N N . TRP A 1 96 ? 5.438 -1.714 -3.631 1.00 92.56 96 TRP A N 1
ATOM 791 C CA . TRP A 1 96 ? 5.005 -0.591 -4.456 1.00 92.56 96 TRP A CA 1
ATOM 792 C C . TRP A 1 96 ? 5.070 0.726 -3.676 1.00 92.56 96 TRP A C 1
ATOM 794 O O . TRP A 1 96 ? 5.768 1.647 -4.099 1.00 92.56 96 TRP A O 1
ATOM 804 N N . GLY A 1 97 ? 4.442 0.799 -2.499 1.00 91.25 97 GLY A N 1
ATOM 805 C CA . GLY A 1 97 ? 4.462 2.020 -1.696 1.00 91.25 97 GLY A CA 1
ATOM 806 C C . GLY A 1 97 ? 5.874 2.419 -1.248 1.00 91.25 97 GLY A C 1
ATOM 807 O O . GLY A 1 97 ? 6.213 3.600 -1.262 1.00 91.25 97 GLY A O 1
ATOM 808 N N . TYR A 1 98 ? 6.733 1.449 -0.927 1.00 88.75 98 TYR A N 1
ATOM 809 C CA . TYR A 1 98 ? 8.135 1.687 -0.585 1.00 88.75 98 TYR A CA 1
ATOM 810 C C . TYR A 1 98 ? 8.899 2.312 -1.754 1.00 88.75 98 TYR A C 1
ATOM 812 O O . TYR A 1 98 ? 9.601 3.301 -1.563 1.00 88.75 98 TYR A O 1
ATOM 820 N N . ILE A 1 99 ? 8.737 1.784 -2.969 1.00 87.19 99 ILE A N 1
ATOM 821 C CA . ILE A 1 99 ? 9.378 2.318 -4.178 1.00 87.19 99 ILE A CA 1
ATOM 822 C C . ILE A 1 99 ? 8.875 3.731 -4.491 1.00 87.19 99 ILE A C 1
ATOM 824 O O . ILE A 1 99 ? 9.687 4.605 -4.792 1.00 87.19 99 ILE A O 1
ATOM 828 N N . VAL A 1 100 ? 7.568 3.984 -4.370 1.00 87.69 100 VAL A N 1
ATOM 829 C CA . VAL A 1 100 ? 6.983 5.317 -4.601 1.00 87.69 100 VAL A CA 1
ATOM 830 C C . VAL A 1 100 ? 7.509 6.345 -3.593 1.00 87.69 100 VAL A C 1
ATOM 832 O O . VAL A 1 100 ? 7.738 7.495 -3.961 1.00 87.69 100 VAL A O 1
ATOM 835 N N . LEU A 1 101 ? 7.737 5.944 -2.339 1.00 85.31 101 LEU A N 1
ATOM 836 C CA . LEU A 1 101 ? 8.192 6.833 -1.263 1.00 85.31 101 LEU A CA 1
ATOM 837 C C . LEU A 1 101 ? 9.722 6.913 -1.123 1.00 85.31 101 LEU A C 1
ATOM 839 O O . LEU A 1 101 ? 10.228 7.808 -0.441 1.00 85.31 101 LEU A O 1
ATOM 843 N N . ARG A 1 102 ? 10.479 6.001 -1.743 1.00 79.62 102 ARG A N 1
ATOM 844 C CA . ARG A 1 102 ? 11.946 5.975 -1.664 1.00 79.62 102 ARG A CA 1
ATOM 845 C C . ARG A 1 102 ? 12.529 7.217 -2.334 1.00 79.62 102 ARG A C 1
ATOM 847 O O . ARG A 1 102 ? 12.204 7.517 -3.480 1.00 79.62 102 ARG A O 1
ATOM 854 N N . LYS A 1 103 ? 13.425 7.922 -1.641 1.00 73.44 103 LYS A N 1
ATOM 855 C CA . LYS A 1 103 ? 14.225 8.996 -2.247 1.00 73.44 103 LYS A CA 1
ATOM 856 C C . LYS A 1 103 ? 15.350 8.410 -3.099 1.00 73.44 103 LYS A C 1
ATOM 858 O O . LYS A 1 103 ? 15.920 7.377 -2.746 1.00 73.44 103 LYS A O 1
ATOM 863 N N . ASP A 1 104 ? 15.698 9.107 -4.176 1.00 70.31 104 ASP A N 1
ATOM 864 C CA . ASP A 1 104 ? 16.937 8.826 -4.901 1.00 70.31 104 ASP A CA 1
ATOM 865 C C . ASP A 1 104 ? 18.127 9.233 -4.010 1.00 70.31 104 ASP A C 1
ATOM 867 O O . ASP A 1 104 ? 18.073 10.266 -3.346 1.00 70.31 104 ASP A O 1
ATOM 871 N N . GLU A 1 105 ? 19.217 8.460 -4.007 1.00 59.38 105 GLU A N 1
ATOM 872 C CA . GLU A 1 105 ? 20.390 8.691 -3.133 1.00 59.38 105 GLU A CA 1
ATOM 873 C C . GLU A 1 105 ? 21.029 10.084 -3.306 1.00 59.38 105 GLU A C 1
ATOM 875 O O . GLU A 1 105 ? 21.661 10.602 -2.390 1.00 59.38 105 GLU A O 1
ATOM 880 N N . ASN A 1 106 ? 20.818 10.723 -4.460 1.00 53.78 106 ASN A N 1
ATOM 881 C CA . ASN A 1 106 ? 21.342 12.052 -4.782 1.00 53.78 106 ASN A CA 1
ATOM 882 C C . ASN A 1 106 ? 20.381 13.208 -4.444 1.00 53.78 106 ASN A C 1
ATOM 884 O O . ASN A 1 106 ? 20.713 14.370 -4.690 1.00 53.78 106 ASN A O 1
ATOM 888 N N . ASP A 1 107 ? 19.189 12.925 -3.911 1.00 56.81 107 ASP A N 1
ATOM 889 C CA . ASP 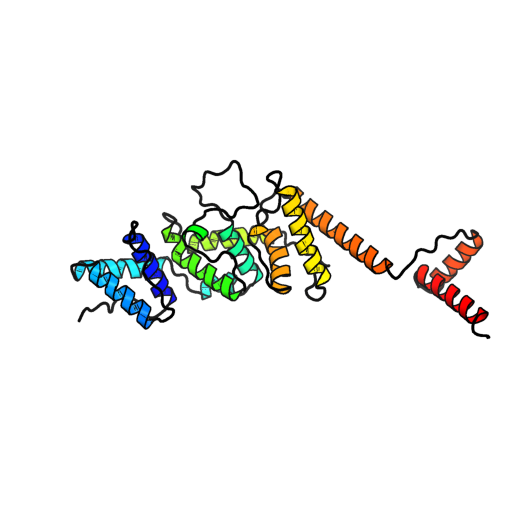A 1 107 ? 18.208 13.953 -3.567 1.00 56.81 107 ASP A CA 1
ATOM 890 C C . ASP A 1 107 ? 18.548 14.613 -2.218 1.00 56.81 107 ASP A C 1
ATOM 892 O O . ASP A 1 107 ? 18.143 14.167 -1.143 1.00 56.81 107 ASP A O 1
ATOM 896 N N . LYS A 1 108 ? 19.310 15.714 -2.287 1.00 50.34 108 LYS A N 1
ATOM 897 C CA . LYS A 1 108 ? 19.703 16.545 -1.135 1.00 50.34 108 LYS A CA 1
ATOM 898 C C . LYS A 1 108 ? 18.563 17.413 -0.576 1.00 50.34 108 LYS A C 1
ATOM 900 O O . LYS A 1 108 ? 18.821 18.223 0.317 1.00 50.34 108 LYS A O 1
ATOM 905 N N . SER A 1 109 ? 17.315 17.274 -1.044 1.00 54.34 109 SER A N 1
ATOM 906 C CA . SER A 1 109 ? 16.148 17.959 -0.459 1.00 54.34 109 SER A CA 1
ATOM 907 C C . SER A 1 109 ? 15.770 17.340 0.901 1.00 54.34 109 SER A C 1
ATOM 909 O O . SER A 1 109 ? 14.775 16.635 1.087 1.00 54.34 109 SER A O 1
ATOM 911 N N . VAL A 1 110 ? 16.640 17.537 1.890 1.00 44.50 110 VAL A N 1
ATOM 912 C CA . VAL A 1 110 ? 16.537 16.901 3.211 1.00 44.50 110 VAL A CA 1
ATOM 913 C C . VAL A 1 110 ? 15.852 17.802 4.243 1.00 44.50 110 VAL A C 1
ATOM 915 O O . VAL A 1 110 ? 15.419 17.297 5.268 1.00 44.50 110 VAL A O 1
ATOM 918 N N . LEU A 1 111 ? 15.650 19.097 3.986 1.00 41.91 111 LEU A N 1
ATOM 919 C CA . LEU A 1 111 ? 15.309 20.021 5.080 1.00 41.91 111 LEU A CA 1
ATOM 920 C C . LEU A 1 111 ? 13.849 20.477 5.186 1.00 41.91 111 LEU A C 1
ATOM 922 O O . LEU A 1 111 ? 13.522 21.110 6.175 1.00 41.91 111 LEU A O 1
ATOM 926 N N . ASN A 1 112 ? 12.962 20.152 4.244 1.00 45.28 112 ASN A N 1
ATOM 927 C CA . ASN A 1 112 ? 11.532 20.470 4.372 1.00 45.28 112 ASN A CA 1
ATOM 928 C C . ASN A 1 112 ? 10.707 19.538 3.485 1.00 45.28 112 ASN A C 1
ATOM 930 O O . ASN A 1 112 ? 10.333 19.887 2.362 1.00 45.28 112 ASN A O 1
ATOM 934 N N . MET A 1 113 ? 10.464 18.316 3.958 1.00 52.56 113 MET A N 1
ATOM 935 C CA . MET A 1 113 ? 9.497 17.454 3.294 1.00 52.56 113 MET A CA 1
ATOM 936 C C . MET A 1 113 ? 8.103 17.815 3.776 1.00 52.56 113 MET A C 1
ATOM 938 O O . MET A 1 113 ? 7.710 17.509 4.893 1.00 52.56 113 MET A O 1
ATOM 942 N N . ASP A 1 114 ? 7.356 18.458 2.890 1.00 60.59 114 ASP A N 1
ATOM 943 C CA . ASP A 1 114 ? 5.913 18.517 3.003 1.00 60.59 114 ASP A CA 1
ATOM 944 C C . ASP A 1 114 ? 5.382 17.076 2.947 1.00 60.59 114 ASP A C 1
ATOM 946 O O . ASP A 1 114 ? 5.469 16.433 1.897 1.00 60.59 114 ASP A O 1
ATOM 950 N N . ALA A 1 115 ? 4.853 16.559 4.062 1.00 61.62 115 ALA A N 1
ATOM 951 C CA . ALA A 1 115 ? 4.292 15.208 4.148 1.00 61.62 115 ALA A CA 1
ATOM 952 C C . ALA A 1 115 ? 3.170 14.954 3.125 1.00 61.62 115 ALA A C 1
ATOM 954 O O . ALA A 1 115 ? 2.789 13.805 2.914 1.00 61.62 115 ALA A O 1
ATOM 955 N N . ARG A 1 116 ? 2.662 16.007 2.470 1.00 63.97 116 ARG A N 1
ATOM 956 C CA . ARG A 1 116 ? 1.656 15.956 1.403 1.00 63.97 116 ARG A CA 1
ATOM 957 C C . ARG A 1 116 ? 2.247 15.683 0.014 1.00 63.97 116 ARG A C 1
ATOM 959 O O . ARG A 1 116 ? 1.486 15.460 -0.925 1.00 63.97 116 ARG A O 1
ATOM 966 N N . LYS A 1 117 ? 3.573 15.732 -0.170 1.00 70.88 117 LYS A N 1
ATOM 967 C CA . LYS A 1 117 ? 4.211 15.620 -1.495 1.00 70.88 117 LYS A CA 1
ATOM 968 C C . LYS A 1 117 ? 4.891 14.271 -1.704 1.00 70.88 117 LYS A C 1
ATOM 970 O O . LYS A 1 117 ? 5.782 13.876 -0.960 1.00 70.88 117 LYS A O 1
ATOM 975 N N . ILE A 1 118 ? 4.530 13.617 -2.808 1.00 73.00 118 ILE A N 1
ATOM 976 C CA . ILE A 1 118 ? 5.214 12.418 -3.303 1.00 73.00 118 ILE A CA 1
ATOM 977 C C . ILE A 1 118 ? 6.627 12.807 -3.784 1.00 73.00 118 ILE A C 1
ATOM 979 O O . ILE A 1 118 ? 6.740 13.766 -4.565 1.00 73.00 118 ILE A O 1
ATOM 983 N N . PRO A 1 119 ? 7.689 12.085 -3.368 1.00 74.75 119 PRO A N 1
ATOM 984 C CA . PRO A 1 119 ? 9.061 12.369 -3.783 1.00 74.75 119 PRO A CA 1
ATOM 985 C C . PRO A 1 119 ? 9.230 12.391 -5.308 1.00 74.75 119 PRO A C 1
ATOM 987 O O . PRO A 1 119 ? 8.597 11.628 -6.038 1.00 74.75 119 PRO A O 1
ATOM 990 N N . ASN A 1 120 ? 10.124 13.249 -5.808 1.00 76.38 120 ASN A N 1
ATOM 991 C CA . ASN A 1 120 ? 10.490 13.266 -7.226 1.00 76.38 120 ASN A CA 1
ATOM 992 C C . ASN A 1 120 ? 11.620 12.263 -7.521 1.00 76.38 120 ASN A C 1
ATOM 994 O O . ASN A 1 120 ? 12.742 12.646 -7.856 1.00 76.38 120 ASN A O 1
ATOM 998 N N . ASN A 1 121 ? 11.318 10.978 -7.350 1.00 77.62 121 ASN A N 1
ATOM 999 C CA . ASN A 1 121 ? 12.271 9.875 -7.460 1.00 77.62 121 ASN A CA 1
ATOM 1000 C C . ASN A 1 121 ? 12.291 9.223 -8.853 1.00 77.62 121 ASN A C 1
ATOM 1002 O O . ASN A 1 121 ? 11.550 9.609 -9.765 1.00 77.62 121 ASN A O 1
ATOM 1006 N N . ALA A 1 122 ? 13.136 8.204 -9.008 1.00 76.75 122 ALA A N 1
ATOM 1007 C CA . ALA A 1 122 ? 13.260 7.421 -10.229 1.00 76.75 122 ALA A CA 1
ATOM 1008 C C . ALA A 1 122 ? 11.913 6.857 -10.715 1.00 76.75 122 ALA A C 1
ATOM 1010 O O . ALA A 1 122 ? 11.617 6.914 -11.906 1.00 76.75 122 ALA A O 1
ATOM 1011 N N . TYR A 1 123 ? 11.068 6.380 -9.797 1.00 80.06 123 TYR A N 1
ATOM 1012 C CA . TYR A 1 123 ? 9.742 5.856 -10.125 1.00 80.06 123 TYR A CA 1
ATOM 1013 C C . TYR A 1 123 ? 8.871 6.904 -10.837 1.00 80.06 123 TYR A C 1
ATOM 1015 O O . TYR A 1 123 ? 8.343 6.652 -11.922 1.00 80.06 123 TYR A O 1
ATOM 1023 N N . LYS A 1 124 ? 8.792 8.119 -10.279 1.00 78.81 124 LYS A N 1
ATOM 1024 C CA . LYS A 1 124 ? 8.034 9.226 -10.878 1.00 78.81 124 LYS A CA 1
ATOM 1025 C C . LYS A 1 124 ? 8.634 9.687 -12.209 1.00 78.81 124 LYS A C 1
ATOM 1027 O O . LYS A 1 124 ? 7.896 9.947 -13.155 1.00 78.81 124 LYS A O 1
ATOM 1032 N N . LYS A 1 125 ? 9.965 9.760 -12.305 1.00 76.06 125 LYS A N 1
ATOM 1033 C CA . LYS A 1 125 ? 10.685 10.159 -13.531 1.00 76.06 125 LYS A CA 1
ATOM 1034 C C . LYS A 1 125 ? 10.471 9.181 -14.692 1.00 76.06 125 LYS A C 1
ATOM 1036 O O . LYS A 1 125 ? 10.461 9.614 -15.839 1.00 76.06 125 LYS A O 1
ATOM 1041 N N . MET A 1 126 ? 10.264 7.896 -14.401 1.00 73.38 126 MET A N 1
ATOM 1042 C CA . MET A 1 126 ? 9.919 6.874 -15.399 1.00 73.38 126 MET A CA 1
ATOM 1043 C C . MET A 1 126 ? 8.450 6.922 -15.850 1.00 73.38 126 MET A C 1
ATOM 1045 O O . MET A 1 126 ? 8.078 6.183 -16.756 1.00 73.38 126 MET A O 1
ATOM 1049 N N . GLY A 1 127 ? 7.616 7.779 -15.247 1.00 73.75 127 GLY A N 1
ATOM 1050 C CA . GLY A 1 127 ? 6.186 7.854 -15.548 1.00 73.75 127 GLY A CA 1
ATOM 1051 C C . GLY A 1 127 ? 5.365 6.722 -14.925 1.00 73.75 127 GLY A C 1
ATOM 1052 O O . GLY A 1 127 ? 4.340 6.349 -15.485 1.00 73.75 127 GLY A O 1
ATOM 1053 N N . GLY A 1 128 ? 5.812 6.157 -13.796 1.00 72.69 128 GLY A N 1
ATOM 1054 C CA . GLY A 1 128 ? 5.073 5.106 -13.092 1.00 72.69 128 GLY A CA 1
ATOM 1055 C C . GLY A 1 128 ? 3.677 5.554 -12.632 1.00 72.69 128 GLY A C 1
ATOM 1056 O O . GLY A 1 128 ? 3.483 6.696 -12.211 1.00 72.69 128 GLY A O 1
ATOM 1057 N N . GLU A 1 129 ? 2.703 4.643 -12.702 1.00 78.50 129 GLU A N 1
ATOM 1058 C CA . GLU A 1 129 ? 1.314 4.884 -12.293 1.00 78.50 129 GLU A CA 1
ATOM 1059 C C . GLU A 1 129 ? 1.189 5.099 -10.773 1.00 78.50 129 GLU A C 1
ATOM 1061 O O . GLU A 1 129 ? 1.345 4.178 -9.976 1.00 78.50 129 GLU A O 1
ATOM 1066 N N . LEU A 1 130 ? 0.847 6.320 -10.356 1.00 73.12 130 LEU A N 1
ATOM 1067 C CA . LEU A 1 130 ? 0.812 6.699 -8.937 1.00 73.12 130 LEU A CA 1
ATOM 1068 C C . LEU A 1 130 ? -0.345 6.092 -8.130 1.00 73.12 130 LEU A C 1
ATOM 1070 O O . LEU A 1 130 ? -0.286 6.135 -6.905 1.00 73.12 130 LEU A O 1
ATOM 1074 N N . TYR A 1 131 ? -1.384 5.555 -8.775 1.00 79.62 131 TYR A N 1
ATOM 1075 C CA . TYR A 1 131 ? -2.599 5.086 -8.097 1.00 79.62 131 TYR A CA 1
ATOM 1076 C C . TYR A 1 131 ? -3.136 3.781 -8.704 1.00 79.62 131 TYR A C 1
ATOM 1078 O O . TYR A 1 131 ? -4.246 3.764 -9.237 1.00 79.62 131 TYR A O 1
ATOM 1086 N N . PRO A 1 132 ? -2.373 2.677 -8.630 1.00 84.62 132 PRO A N 1
ATOM 1087 C CA . PRO A 1 132 ? -2.824 1.399 -9.155 1.00 84.62 132 PRO A CA 1
ATOM 1088 C C . PRO A 1 132 ? -4.063 0.925 -8.385 1.00 84.62 132 PRO A C 1
ATOM 1090 O O . PRO A 1 132 ? -4.022 0.712 -7.173 1.00 84.62 132 PRO A O 1
ATOM 1093 N N . ALA A 1 133 ? -5.173 0.740 -9.100 1.00 82.69 133 ALA A N 1
ATOM 1094 C CA . ALA A 1 133 ? -6.479 0.444 -8.504 1.00 82.69 133 ALA A CA 1
ATOM 1095 C C . ALA A 1 133 ? -6.649 -1.008 -8.009 1.00 82.69 133 ALA A C 1
ATOM 1097 O O . ALA A 1 133 ? -7.656 -1.330 -7.378 1.00 82.69 133 ALA A O 1
ATOM 1098 N N . SER A 1 134 ? -5.703 -1.898 -8.321 1.00 87.31 134 SER A N 1
ATOM 1099 C CA . SER A 1 134 ? -5.788 -3.328 -8.021 1.00 87.31 134 SER A CA 1
ATOM 1100 C C . SER A 1 134 ? -4.416 -3.947 -7.759 1.00 87.31 134 SER A C 1
ATOM 1102 O O . SER A 1 134 ? -3.369 -3.385 -8.094 1.00 87.31 134 SER A O 1
ATOM 1104 N N . HIS A 1 135 ? -4.421 -5.153 -7.194 1.00 89.94 135 HIS A N 1
ATOM 1105 C CA . HIS A 1 135 ? -3.217 -5.967 -7.052 1.00 89.94 135 HIS A CA 1
ATOM 1106 C C . HIS A 1 135 ? -2.536 -6.261 -8.388 1.00 89.94 135 HIS A C 1
ATOM 1108 O O . HIS A 1 135 ? -1.323 -6.113 -8.489 1.00 89.94 135 HIS A O 1
ATOM 1114 N N . GLU A 1 136 ? -3.309 -6.597 -9.418 1.00 88.56 136 GLU A N 1
ATOM 1115 C CA . GLU A 1 136 ? -2.780 -6.862 -10.755 1.00 88.56 136 GLU A CA 1
ATOM 1116 C C . GLU A 1 136 ? -2.090 -5.622 -11.344 1.00 88.56 136 GLU A C 1
ATOM 1118 O O . GLU A 1 136 ? -0.984 -5.722 -11.878 1.00 88.56 136 GLU A O 1
ATOM 1123 N N . ASN A 1 137 ? -2.683 -4.434 -11.175 1.00 87.25 137 ASN A N 1
ATOM 1124 C CA . ASN A 1 137 ? -2.062 -3.184 -11.613 1.00 87.25 137 ASN A CA 1
ATOM 1125 C C . ASN A 1 137 ? -0.766 -2.919 -10.838 1.00 87.25 137 ASN A C 1
ATOM 1127 O O . ASN A 1 137 ? 0.247 -2.574 -11.443 1.00 87.25 137 ASN A O 1
ATOM 1131 N N . ARG A 1 138 ? -0.751 -3.161 -9.517 1.00 90.69 138 ARG A N 1
ATOM 1132 C CA . ARG A 1 138 ? 0.475 -3.060 -8.706 1.00 90.69 138 ARG A CA 1
ATOM 1133 C C . ARG A 1 138 ? 1.568 -4.008 -9.206 1.00 90.69 138 ARG A C 1
ATOM 1135 O O . ARG A 1 138 ? 2.716 -3.586 -9.308 1.00 90.69 138 ARG A O 1
ATOM 1142 N N . VAL A 1 139 ? 1.233 -5.248 -9.569 1.00 90.00 139 VAL A N 1
ATOM 1143 C CA . VAL A 1 139 ? 2.192 -6.205 -10.153 1.00 90.00 139 VAL A CA 1
ATOM 1144 C C . VAL A 1 139 ? 2.756 -5.680 -11.476 1.00 90.00 139 VAL A C 1
ATOM 1146 O O . VAL A 1 139 ? 3.976 -5.627 -11.629 1.00 90.00 139 VAL A O 1
ATOM 1149 N N . LYS A 1 140 ? 1.905 -5.219 -12.404 1.00 86.50 140 LYS A N 1
ATOM 1150 C CA . LYS A 1 140 ? 2.339 -4.655 -13.701 1.00 86.50 140 LYS A CA 1
ATOM 1151 C C . LYS A 1 140 ? 3.296 -3.475 -13.520 1.00 86.50 140 LYS A C 1
ATOM 1153 O O . LYS A 1 140 ? 4.352 -3.421 -14.148 1.00 86.50 140 LYS A O 1
ATOM 1158 N N . VAL A 1 141 ? 2.952 -2.565 -12.614 1.00 87.75 141 VAL A N 1
ATOM 1159 C CA . VAL A 1 141 ? 3.764 -1.398 -12.258 1.00 87.75 141 VAL A CA 1
ATOM 1160 C C . VAL A 1 141 ? 5.119 -1.801 -11.671 1.00 87.75 141 VAL A C 1
ATOM 1162 O O . VAL A 1 141 ? 6.139 -1.205 -12.018 1.00 87.75 141 VAL A O 1
ATOM 1165 N N . LEU A 1 142 ? 5.149 -2.804 -10.791 1.00 88.50 142 LEU A N 1
ATOM 1166 C CA . LEU A 1 142 ? 6.392 -3.294 -10.197 1.00 88.50 142 LEU A CA 1
ATOM 1167 C C . LEU A 1 142 ? 7.291 -3.971 -11.228 1.00 88.50 142 LEU A C 1
ATOM 1169 O O . LEU A 1 142 ? 8.484 -3.687 -11.245 1.00 88.50 142 LEU A O 1
ATOM 1173 N N . ILE A 1 143 ? 6.732 -4.806 -12.108 1.00 87.19 143 ILE A N 1
ATOM 1174 C CA . ILE A 1 143 ? 7.476 -5.414 -13.220 1.00 87.19 143 ILE A CA 1
ATOM 1175 C C . ILE A 1 143 ? 8.114 -4.320 -14.078 1.00 87.19 143 ILE A C 1
ATOM 1177 O O . ILE A 1 143 ? 9.326 -4.330 -14.288 1.00 87.19 143 ILE A O 1
ATOM 1181 N N . PHE A 1 144 ? 7.318 -3.331 -14.494 1.00 84.94 144 PHE A N 1
ATOM 1182 C CA . PHE A 1 144 ? 7.818 -2.199 -15.266 1.00 84.94 144 PHE A CA 1
ATOM 1183 C C . PHE A 1 144 ? 8.959 -1.476 -14.543 1.00 84.94 144 PHE A C 1
ATOM 1185 O O . PHE A 1 144 ? 9.983 -1.178 -15.154 1.00 84.94 144 PHE A O 1
ATOM 1192 N N . TYR A 1 145 ? 8.812 -1.213 -13.245 1.00 85.50 145 TYR A N 1
ATOM 1193 C CA . TYR A 1 145 ? 9.854 -0.554 -12.466 1.00 85.50 145 TYR A CA 1
ATOM 1194 C C . TYR A 1 145 ? 11.137 -1.391 -12.386 1.00 85.50 145 TYR A C 1
ATOM 1196 O O . TYR A 1 145 ? 12.218 -0.867 -12.661 1.00 85.50 145 TYR A O 1
ATOM 1204 N N . PHE A 1 146 ? 11.033 -2.682 -12.057 1.00 85.62 146 PHE A N 1
ATOM 1205 C CA . PHE A 1 146 ? 12.197 -3.558 -11.935 1.00 85.62 146 PHE A CA 1
ATOM 1206 C C . PHE A 1 146 ? 12.959 -3.693 -13.253 1.00 85.62 146 PHE A C 1
ATOM 1208 O O . PHE A 1 146 ? 14.188 -3.640 -13.247 1.00 85.62 146 PHE A O 1
ATOM 1215 N N . ASP A 1 147 ? 12.248 -3.773 -14.374 1.00 85.25 147 ASP A N 1
ATOM 1216 C CA . ASP A 1 147 ? 12.860 -3.880 -15.698 1.00 85.25 147 ASP A CA 1
ATOM 1217 C C . ASP A 1 147 ? 13.578 -2.591 -16.129 1.00 85.25 147 ASP A C 1
ATOM 1219 O O . ASP A 1 147 ? 14.465 -2.635 -16.979 1.00 85.25 147 ASP A O 1
ATOM 1223 N N . ASN A 1 148 ? 13.211 -1.428 -15.575 1.00 80.50 148 ASN A N 1
ATOM 1224 C CA . ASN A 1 148 ? 13.635 -0.118 -16.089 1.00 80.50 148 ASN A CA 1
ATOM 1225 C C . ASN A 1 148 ? 14.441 0.737 -15.099 1.00 80.50 148 ASN A C 1
ATOM 1227 O O . ASN A 1 148 ? 14.962 1.785 -15.477 1.00 80.50 148 ASN A O 1
ATOM 1231 N N . GLN A 1 149 ? 14.610 0.304 -13.850 1.00 79.25 149 GLN A N 1
ATOM 1232 C CA . GLN A 1 149 ? 15.334 1.057 -12.813 1.00 79.25 149 GLN A CA 1
ATOM 1233 C C . GLN A 1 149 ? 16.780 1.446 -13.186 1.00 79.25 149 GLN A C 1
ATOM 1235 O O . GLN A 1 149 ? 17.301 2.462 -12.712 1.00 79.25 149 GLN A O 1
ATOM 1240 N N . TRP A 1 150 ? 17.425 0.669 -14.058 1.00 77.19 150 TRP A N 1
ATOM 1241 C CA . TRP A 1 150 ? 18.783 0.902 -14.555 1.00 77.19 150 TRP A CA 1
ATOM 1242 C C . TRP A 1 150 ? 18.900 2.177 -15.409 1.00 77.19 150 TRP A C 1
ATOM 1244 O O . TRP A 1 150 ? 19.988 2.732 -15.539 1.00 77.19 150 TRP A O 1
ATOM 1254 N N . ILE A 1 151 ? 17.788 2.679 -15.964 1.00 72.06 151 ILE A N 1
ATOM 1255 C CA . ILE A 1 151 ? 17.754 3.893 -16.798 1.00 72.06 151 ILE A CA 1
ATOM 1256 C C . ILE A 1 151 ? 18.190 5.124 -15.999 1.00 72.06 151 ILE A C 1
ATOM 1258 O O . ILE A 1 151 ? 18.857 6.012 -16.526 1.00 72.06 151 ILE A O 1
ATOM 1262 N N . LEU A 1 152 ? 17.823 5.183 -14.718 1.00 64.50 152 LEU A N 1
ATOM 1263 C CA . LEU A 1 152 ? 18.046 6.355 -13.866 1.00 64.50 152 LEU A CA 1
ATOM 1264 C C . LEU A 1 152 ? 19.118 6.133 -12.797 1.00 64.50 152 LEU A C 1
ATOM 1266 O O . LEU A 1 152 ? 19.618 7.100 -12.220 1.00 64.50 152 LEU A O 1
ATOM 1270 N N . SER A 1 153 ? 19.489 4.881 -12.537 1.00 61.94 153 SER A N 1
ATOM 1271 C CA . SER A 1 153 ? 20.506 4.526 -11.555 1.00 61.94 153 SER A CA 1
ATOM 1272 C C . SER A 1 153 ? 21.792 4.101 -12.262 1.00 61.94 153 SER A C 1
ATOM 1274 O O . SER A 1 153 ? 21.840 3.104 -12.977 1.00 61.94 153 SER A O 1
ATOM 1276 N N . LYS A 1 154 ? 22.880 4.853 -12.058 1.00 57.00 154 LYS A N 1
ATOM 1277 C CA . LYS A 1 154 ? 24.219 4.430 -12.489 1.00 57.00 154 LYS A CA 1
ATOM 1278 C C . LYS A 1 154 ? 24.682 3.259 -11.607 1.00 57.00 154 LYS A C 1
ATOM 1280 O O . LYS A 1 154 ? 25.453 3.466 -10.678 1.00 57.00 154 LYS A O 1
ATOM 1285 N N . GLY A 1 155 ? 24.193 2.046 -11.875 1.00 52.69 155 GLY A N 1
ATOM 1286 C CA . GLY A 1 155 ? 24.749 0.811 -11.310 1.00 52.69 155 GLY A CA 1
ATOM 1287 C C . GLY A 1 155 ? 23.894 0.032 -10.306 1.00 52.69 155 GLY A C 1
ATOM 1288 O O . GLY A 1 155 ? 24.451 -0.825 -9.619 1.00 52.69 155 GLY A O 1
ATOM 1289 N N . ILE A 1 156 ? 22.578 0.262 -10.198 1.00 58.62 156 ILE A N 1
ATOM 1290 C CA . ILE A 1 156 ? 21.718 -0.652 -9.425 1.00 58.62 156 ILE A CA 1
ATOM 1291 C C . ILE A 1 156 ? 21.184 -1.734 -10.366 1.00 58.62 156 ILE A C 1
ATOM 1293 O O . ILE A 1 156 ? 20.308 -1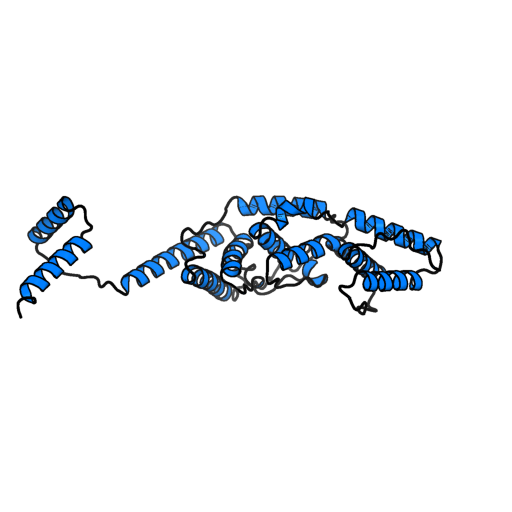.483 -11.187 1.00 58.62 156 ILE A O 1
ATOM 1297 N N . ASN A 1 157 ? 21.737 -2.942 -10.236 1.00 69.62 157 ASN A N 1
ATOM 1298 C CA . ASN A 1 157 ? 21.169 -4.152 -10.824 1.00 69.62 157 ASN A CA 1
ATOM 1299 C C . ASN A 1 157 ? 19.868 -4.509 -10.080 1.00 69.62 157 ASN A C 1
ATOM 1301 O O . ASN A 1 157 ? 19.815 -4.444 -8.846 1.00 69.62 157 ASN A O 1
ATOM 1305 N N . SER A 1 158 ? 18.845 -4.920 -10.827 1.00 72.50 158 SER A N 1
ATOM 1306 C CA . SER A 1 158 ? 17.536 -5.297 -10.307 1.00 72.50 158 SER A CA 1
ATOM 1307 C C . SER A 1 158 ? 17.556 -6.354 -9.195 1.00 72.50 158 SER A C 1
ATOM 1309 O O . SER A 1 158 ? 16.766 -6.250 -8.256 1.00 72.50 158 SER A O 1
ATOM 1311 N N . TYR A 1 159 ? 18.498 -7.298 -9.221 1.00 76.94 159 TYR A N 1
ATOM 1312 C CA . TYR A 1 159 ? 18.686 -8.300 -8.164 1.00 76.94 159 TYR A CA 1
ATOM 1313 C C . TYR A 1 159 ? 19.128 -7.686 -6.833 1.00 76.94 159 TYR A C 1
ATOM 1315 O O . TYR A 1 159 ? 18.574 -8.001 -5.782 1.00 76.94 159 TYR A O 1
ATOM 1323 N N . LYS A 1 160 ? 20.056 -6.724 -6.867 1.00 77.94 160 LYS A N 1
ATOM 1324 C CA . LYS A 1 160 ? 20.502 -6.020 -5.656 1.00 77.94 160 LYS A CA 1
ATOM 1325 C C . LYS A 1 160 ? 19.365 -5.206 -5.036 1.00 77.94 160 LYS A C 1
ATOM 1327 O O . LYS A 1 160 ? 19.269 -5.102 -3.814 1.00 77.94 160 LYS A O 1
ATOM 1332 N N . LEU A 1 161 ? 18.490 -4.625 -5.863 1.00 78.12 161 LEU A N 1
ATOM 1333 C CA . LEU A 1 161 ? 17.291 -3.960 -5.356 1.00 78.12 161 LEU A CA 1
ATOM 1334 C C . LEU A 1 161 ? 16.343 -4.962 -4.682 1.00 78.12 161 LEU A C 1
ATOM 1336 O O . LEU A 1 161 ? 15.830 -4.666 -3.605 1.00 78.12 161 LEU A O 1
ATOM 1340 N N . ILE A 1 162 ? 16.109 -6.123 -5.294 1.00 82.62 162 ILE A N 1
ATOM 1341 C CA . ILE A 1 162 ? 15.272 -7.184 -4.716 1.00 82.62 162 ILE A CA 1
ATOM 1342 C C . ILE A 1 162 ? 15.776 -7.578 -3.329 1.00 82.62 162 ILE A C 1
ATOM 1344 O O . ILE A 1 162 ? 14.994 -7.572 -2.380 1.00 82.62 162 ILE A O 1
ATOM 1348 N N . GLU A 1 163 ? 17.074 -7.843 -3.182 1.00 83.62 163 GLU A N 1
ATOM 1349 C CA . GLU A 1 163 ? 17.678 -8.185 -1.889 1.00 83.62 163 GLU A CA 1
ATOM 1350 C C . GLU A 1 163 ? 17.438 -7.089 -0.843 1.00 83.62 163 GLU A C 1
ATOM 1352 O O . GLU A 1 163 ? 17.023 -7.372 0.283 1.00 83.62 163 GLU A O 1
ATOM 1357 N N . GLN A 1 164 ? 17.615 -5.818 -1.224 1.00 83.25 164 GLN A N 1
ATOM 1358 C CA . GLN A 1 164 ? 17.301 -4.688 -0.345 1.00 83.25 164 GLN A CA 1
ATOM 1359 C C . GLN A 1 164 ? 15.828 -4.689 0.071 1.00 83.25 164 GLN A C 1
ATOM 1361 O O . GLN A 1 164 ? 15.526 -4.472 1.243 1.00 83.25 164 GLN A O 1
ATOM 1366 N N . LEU A 1 165 ? 14.906 -4.928 -0.863 1.00 85.31 165 LEU A N 1
ATOM 1367 C CA . LEU A 1 165 ? 13.471 -4.952 -0.582 1.00 85.31 165 LEU A CA 1
ATOM 1368 C C . LEU A 1 165 ? 13.083 -6.106 0.345 1.00 85.31 165 LEU A C 1
ATOM 1370 O O . LEU A 1 165 ? 12.261 -5.890 1.233 1.00 85.31 165 LEU A O 1
ATOM 1374 N N . ILE A 1 166 ? 13.698 -7.283 0.198 1.00 86.31 166 ILE A N 1
ATOM 1375 C CA . ILE A 1 166 ? 13.502 -8.425 1.105 1.00 86.31 166 ILE A CA 1
ATOM 1376 C C . ILE A 1 166 ? 13.929 -8.046 2.524 1.00 86.31 166 ILE A C 1
ATOM 1378 O O . ILE A 1 166 ? 13.165 -8.225 3.474 1.00 86.31 166 ILE A O 1
ATOM 1382 N N . VAL A 1 167 ? 15.120 -7.460 2.677 1.00 87.62 167 VAL A N 1
ATOM 1383 C CA . VAL A 1 167 ? 15.623 -7.011 3.986 1.00 87.62 167 VAL A CA 1
ATOM 1384 C C . VAL A 1 167 ? 14.687 -5.970 4.607 1.00 87.62 167 VAL A C 1
ATOM 1386 O O . VAL A 1 167 ? 14.360 -6.064 5.791 1.00 87.62 167 VAL A O 1
ATOM 1389 N N . GLN A 1 168 ? 14.213 -4.998 3.821 1.00 86.00 168 GLN A N 1
ATOM 1390 C CA . GLN A 1 168 ? 13.281 -3.980 4.318 1.00 86.00 168 GLN A CA 1
ATOM 1391 C C . GLN A 1 168 ? 11.918 -4.562 4.688 1.00 86.00 168 GLN A C 1
ATOM 1393 O O . GLN A 1 168 ? 11.361 -4.188 5.721 1.00 86.00 168 GLN A O 1
ATOM 1398 N N . TRP A 1 169 ? 11.390 -5.483 3.882 1.00 87.38 169 TRP A N 1
ATOM 1399 C CA . TRP A 1 169 ? 10.148 -6.181 4.188 1.00 87.38 169 TRP A CA 1
ATOM 1400 C C . TRP A 1 169 ? 10.252 -6.926 5.516 1.00 87.38 169 TRP A C 1
ATOM 1402 O O . TRP A 1 169 ? 9.392 -6.733 6.374 1.00 87.38 169 TRP A O 1
ATOM 1412 N N . ASN A 1 170 ? 11.312 -7.713 5.712 1.00 86.69 170 ASN A N 1
ATOM 1413 C CA . ASN A 1 170 ? 11.517 -8.477 6.942 1.00 86.69 170 ASN A CA 1
ATOM 1414 C C . ASN A 1 170 ? 11.584 -7.546 8.157 1.00 86.69 170 ASN A C 1
ATOM 1416 O O . ASN A 1 170 ? 10.787 -7.689 9.084 1.00 86.69 170 ASN A O 1
ATOM 1420 N N . LYS A 1 171 ? 12.419 -6.502 8.087 1.00 85.38 171 LYS A N 1
ATOM 1421 C CA . LYS A 1 171 ? 12.556 -5.496 9.151 1.00 85.38 171 LYS A CA 1
ATOM 1422 C C . LYS A 1 171 ? 11.224 -4.837 9.522 1.00 85.38 171 LYS A C 1
ATOM 1424 O O . LYS A 1 171 ? 10.936 -4.604 10.692 1.00 85.38 171 LYS A O 1
ATOM 1429 N N . LEU A 1 172 ? 10.406 -4.493 8.529 1.00 82.19 172 LEU A N 1
ATOM 1430 C CA . LEU A 1 172 ? 9.130 -3.804 8.750 1.00 82.19 172 LEU A CA 1
ATOM 1431 C C . LEU A 1 172 ? 7.973 -4.761 9.069 1.00 82.19 172 LEU A C 1
ATOM 1433 O O . LEU A 1 172 ? 6.895 -4.307 9.464 1.00 82.19 172 LEU A O 1
ATOM 1437 N N . SER A 1 173 ? 8.191 -6.068 8.927 1.00 79.50 173 SER A N 1
ATOM 1438 C CA . SER A 1 173 ? 7.215 -7.115 9.238 1.00 79.50 173 SER A CA 1
ATOM 1439 C C . SER A 1 173 ? 7.399 -7.720 10.626 1.00 79.50 173 SER A C 1
ATOM 1441 O O . SER A 1 173 ? 6.422 -8.223 11.174 1.00 79.50 173 SER A O 1
ATOM 1443 N N . GLU A 1 174 ? 8.586 -7.608 11.231 1.00 76.19 174 GLU A N 1
ATOM 1444 C CA . GLU A 1 174 ? 8.861 -8.068 12.604 1.00 76.19 174 GLU A CA 1
ATOM 1445 C C . GLU A 1 174 ? 7.868 -7.508 13.637 1.00 76.19 174 GLU A C 1
ATOM 1447 O O . GLU A 1 174 ? 7.488 -8.200 14.574 1.00 76.19 174 GLU A O 1
ATOM 1452 N N . ASN A 1 175 ? 7.374 -6.283 13.428 1.00 71.19 175 ASN A N 1
ATOM 1453 C CA . ASN A 1 175 ? 6.370 -5.643 14.282 1.00 71.19 175 ASN A CA 1
ATOM 1454 C C . ASN A 1 175 ? 5.034 -5.485 13.550 1.00 71.19 175 ASN A C 1
ATOM 1456 O O . ASN A 1 175 ? 4.502 -4.377 13.416 1.00 71.19 175 ASN A O 1
ATOM 1460 N N . ALA A 1 176 ? 4.511 -6.594 13.022 1.00 74.44 176 ALA A N 1
ATOM 1461 C CA . ALA A 1 176 ? 3.251 -6.605 12.296 1.00 74.44 176 ALA A CA 1
ATOM 1462 C C . ALA A 1 176 ? 2.117 -6.002 13.141 1.00 74.44 176 ALA A C 1
ATOM 1464 O O . ALA A 1 176 ? 1.711 -6.531 14.177 1.00 74.44 176 ALA A O 1
ATOM 1465 N N . ILE A 1 177 ? 1.580 -4.879 12.667 1.00 85.31 177 ILE A N 1
ATOM 1466 C CA . ILE A 1 177 ? 0.426 -4.230 13.280 1.00 85.31 177 ILE A CA 1
ATOM 1467 C C . ILE A 1 177 ? -0.774 -5.152 13.090 1.00 85.31 177 ILE A C 1
ATOM 1469 O O . ILE A 1 177 ? -1.128 -5.477 11.959 1.00 85.31 177 ILE A O 1
ATOM 1473 N N . ASN A 1 178 ? -1.412 -5.548 14.189 1.00 86.62 178 ASN A N 1
ATOM 1474 C CA . ASN A 1 178 ? -2.599 -6.390 14.154 1.00 86.62 178 ASN A CA 1
ATOM 1475 C C . ASN A 1 178 ? -3.744 -5.765 14.963 1.00 86.62 178 ASN A C 1
ATOM 1477 O O . ASN A 1 178 ? -3.773 -5.814 16.194 1.00 86.62 178 ASN A O 1
ATOM 1481 N N . PHE A 1 179 ? -4.708 -5.180 14.255 1.00 92.75 179 PHE A N 1
ATOM 1482 C CA . PHE A 1 179 ? -5.941 -4.673 14.843 1.00 92.75 179 PHE A CA 1
ATOM 1483 C C . PHE A 1 179 ? -6.985 -5.788 14.927 1.00 92.75 179 PHE A C 1
ATOM 1485 O O . PHE A 1 179 ? -7.651 -6.093 13.942 1.00 92.75 179 PHE A O 1
ATOM 1492 N N . LYS A 1 180 ? -7.199 -6.344 16.128 1.00 91.94 180 LYS A N 1
ATOM 1493 C CA . LYS A 1 180 ? -8.233 -7.376 16.369 1.00 91.94 180 LYS A CA 1
ATOM 1494 C C . LYS A 1 180 ? -9.655 -6.931 16.002 1.00 91.94 180 LYS A C 1
ATOM 1496 O O . LYS A 1 180 ? -10.531 -7.764 15.824 1.00 91.94 180 LYS A O 1
ATOM 1501 N N . TRP A 1 181 ? -9.894 -5.623 15.950 1.00 94.12 181 TRP A N 1
ATOM 1502 C CA . TRP A 1 181 ? -11.203 -5.032 15.685 1.00 94.12 181 TRP A CA 1
ATOM 1503 C C . TRP A 1 181 ? -11.413 -4.609 14.225 1.00 94.12 181 TRP A C 1
ATOM 1505 O O . TRP A 1 181 ? -12.524 -4.225 13.878 1.00 94.12 181 TRP A O 1
ATOM 1515 N N . LEU A 1 182 ? -10.376 -4.657 13.382 1.00 94.25 182 LEU A N 1
ATOM 1516 C CA . LEU A 1 182 ? -10.442 -4.219 11.988 1.00 94.25 182 LEU A CA 1
ATOM 1517 C C . LEU A 1 182 ? -10.768 -5.413 11.075 1.00 94.25 182 LEU A C 1
ATOM 1519 O O . LEU A 1 182 ? -9.875 -6.091 10.555 1.00 94.25 182 LEU A O 1
ATOM 1523 N N . SER A 1 183 ? -12.059 -5.683 10.886 1.00 91.12 183 SER A N 1
ATOM 1524 C CA . SER A 1 183 ? -12.547 -6.810 10.079 1.00 91.12 183 SER A CA 1
ATOM 1525 C C . SER A 1 183 ? -13.064 -6.351 8.719 1.00 91.12 183 SER A C 1
ATOM 1527 O O . SER A 1 183 ? -13.600 -5.256 8.599 1.00 91.12 183 SER A O 1
ATOM 1529 N N . ILE A 1 184 ? -12.936 -7.209 7.698 1.00 90.88 184 ILE A N 1
ATOM 1530 C CA . ILE A 1 184 ? -13.526 -6.944 6.374 1.00 90.88 184 ILE A CA 1
ATOM 1531 C C . ILE A 1 184 ? -15.063 -6.987 6.413 1.00 90.88 184 ILE A C 1
ATOM 1533 O O . ILE A 1 184 ? -15.720 -6.334 5.611 1.00 90.88 184 ILE A O 1
ATOM 1537 N N . GLU A 1 185 ? -15.620 -7.718 7.379 1.00 91.81 185 GLU A N 1
ATOM 1538 C CA . GLU A 1 185 ? -17.062 -7.863 7.605 1.00 91.81 185 GLU A CA 1
ATOM 1539 C C . GLU A 1 185 ? -17.677 -6.610 8.246 1.00 91.81 185 GLU A C 1
ATOM 1541 O O . GLU A 1 185 ? -18.863 -6.341 8.083 1.00 91.81 185 GLU A O 1
ATOM 1546 N N . ASP A 1 186 ? -16.864 -5.811 8.945 1.00 90.88 186 ASP A N 1
ATOM 1547 C CA . ASP A 1 186 ? -17.291 -4.568 9.581 1.00 90.88 186 ASP A CA 1
ATOM 1548 C C . ASP A 1 186 ? -16.780 -3.361 8.785 1.00 90.88 186 ASP A C 1
ATOM 1550 O O . ASP A 1 186 ? -15.739 -2.768 9.091 1.00 90.88 186 ASP A O 1
ATOM 1554 N N . SER A 1 187 ? -17.546 -2.965 7.767 1.00 93.50 187 SER A N 1
ATOM 1555 C CA . SER A 1 187 ? -17.228 -1.794 6.942 1.00 93.50 187 SER A CA 1
ATOM 1556 C C . SER A 1 187 ? -17.091 -0.497 7.754 1.00 93.50 187 SER A C 1
ATOM 1558 O O . SER A 1 187 ? -16.300 0.375 7.378 1.00 93.50 187 SER A O 1
ATOM 1560 N N . ASN A 1 188 ? -17.785 -0.373 8.894 1.00 94.19 188 ASN A N 1
ATOM 1561 C CA . ASN A 1 188 ? -17.684 0.799 9.763 1.00 94.19 188 ASN A CA 1
ATOM 1562 C C . ASN A 1 188 ? -16.301 0.884 10.407 1.00 94.19 188 ASN A C 1
ATOM 1564 O O . ASN A 1 188 ? -15.742 1.980 10.476 1.00 94.19 188 ASN A O 1
ATOM 1568 N N . SER A 1 189 ? -15.738 -0.250 10.838 1.00 95.12 189 SER A N 1
ATOM 1569 C CA . SER A 1 189 ? -14.377 -0.297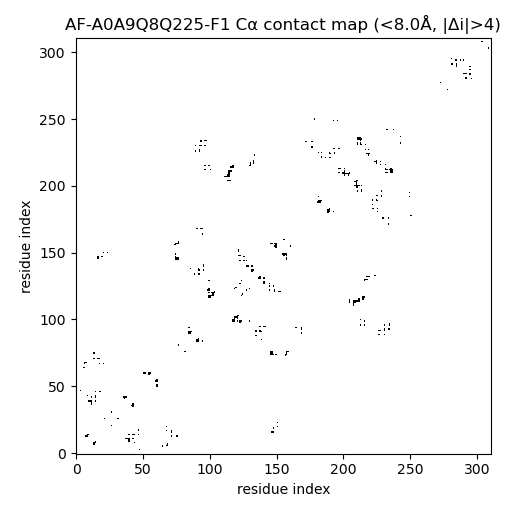 11.389 1.00 95.12 189 SER A CA 1
ATOM 1570 C C . SER A 1 189 ? -13.335 0.175 10.383 1.00 95.12 189 SER A C 1
ATOM 1572 O O . SER A 1 189 ? -12.484 1.000 10.716 1.00 95.12 189 SER A O 1
ATOM 1574 N N . ILE A 1 190 ? -13.443 -0.276 9.131 1.00 97.50 190 ILE A N 1
ATOM 1575 C CA . ILE A 1 190 ? -12.484 0.042 8.070 1.00 97.50 190 ILE A CA 1
ATOM 1576 C C . ILE A 1 190 ? -12.588 1.507 7.663 1.00 97.50 190 ILE A C 1
ATOM 1578 O O . ILE A 1 190 ? -11.573 2.199 7.575 1.00 97.50 190 ILE A O 1
ATOM 1582 N N . ASN A 1 191 ? -13.808 1.992 7.427 1.00 97.12 191 ASN A N 1
ATOM 1583 C CA . ASN A 1 191 ? -14.031 3.385 7.053 1.00 97.12 191 ASN A CA 1
ATOM 1584 C C . ASN A 1 191 ? -13.543 4.322 8.160 1.00 97.12 191 ASN A C 1
ATOM 1586 O O . ASN A 1 191 ? -12.741 5.213 7.892 1.00 97.12 191 ASN A O 1
ATOM 1590 N N . TRP A 1 192 ? -13.922 4.048 9.411 1.00 97.25 192 TRP A N 1
ATOM 1591 C CA . TRP A 1 192 ? -13.480 4.846 10.551 1.00 97.25 192 TRP A CA 1
ATOM 1592 C C . TRP A 1 192 ? -11.958 4.849 10.707 1.00 97.25 192 TRP A C 1
ATOM 1594 O O . TRP A 1 192 ? -11.373 5.900 10.954 1.00 97.25 192 TRP A O 1
ATOM 1604 N N . ALA A 1 193 ? -11.310 3.692 10.557 1.00 98.00 193 ALA A N 1
ATOM 1605 C CA . ALA A 1 193 ? -9.864 3.574 10.677 1.00 98.00 193 ALA A CA 1
ATOM 1606 C C . ALA A 1 193 ? -9.133 4.416 9.628 1.00 98.00 193 ALA A C 1
ATOM 1608 O O . ALA A 1 193 ? -8.190 5.134 9.957 1.00 98.00 193 ALA A O 1
ATOM 1609 N N . PHE A 1 194 ? -9.584 4.354 8.375 1.00 97.81 194 PHE A N 1
ATOM 1610 C CA . PHE A 1 194 ? -9.008 5.144 7.294 1.00 97.81 194 PHE A CA 1
ATOM 1611 C C . PHE A 1 194 ? -9.212 6.648 7.523 1.00 97.81 194 PHE A C 1
ATOM 1613 O O . PHE A 1 194 ? -8.257 7.417 7.419 1.00 97.81 194 PHE A O 1
ATOM 1620 N N . ASP A 1 195 ? -10.420 7.059 7.918 1.00 97.56 195 ASP A N 1
ATOM 1621 C CA . ASP A 1 195 ? -10.742 8.460 8.210 1.00 97.56 195 ASP A CA 1
ATOM 1622 C C . ASP A 1 195 ? -9.961 8.991 9.420 1.00 97.56 195 ASP A C 1
ATOM 1624 O O . ASP A 1 195 ? -9.556 10.153 9.445 1.00 97.56 195 ASP A O 1
ATOM 1628 N N . TYR A 1 196 ? -9.700 8.140 10.415 1.00 97.62 196 TYR A N 1
ATOM 1629 C CA . TYR A 1 196 ? -8.863 8.481 11.562 1.00 97.62 196 TYR A CA 1
ATOM 1630 C C . TYR A 1 196 ? -7.428 8.803 11.128 1.00 97.62 196 TYR A C 1
ATOM 1632 O O . TYR A 1 196 ? -6.887 9.837 11.523 1.00 97.62 196 TYR A O 1
ATOM 1640 N N . LEU A 1 197 ? -6.827 7.955 10.282 1.00 97.12 197 LEU A N 1
ATOM 1641 C CA . LEU A 1 197 ? -5.488 8.196 9.732 1.00 97.12 197 LEU A CA 1
ATOM 1642 C C . LEU A 1 197 ? -5.457 9.441 8.843 1.00 97.12 197 LEU A C 1
ATOM 1644 O O . LEU A 1 197 ? -4.520 10.230 8.950 1.00 97.12 197 LEU A O 1
ATOM 1648 N N . LYS A 1 198 ? -6.495 9.644 8.022 1.00 96.06 198 LYS A N 1
ATOM 1649 C CA . LYS A 1 198 ? -6.652 10.839 7.186 1.00 96.06 198 LYS A CA 1
ATOM 1650 C C . LYS A 1 198 ? -6.649 12.103 8.036 1.00 96.06 198 LYS A C 1
ATOM 1652 O O . LYS A 1 198 ? -5.829 12.987 7.818 1.00 96.06 198 LYS A O 1
ATOM 1657 N N . LYS A 1 199 ? -7.512 12.151 9.053 1.00 95.69 199 LYS A N 1
ATOM 1658 C CA . LYS A 1 199 ? -7.628 13.296 9.958 1.00 95.69 199 LYS A CA 1
ATOM 1659 C C . LYS A 1 199 ? -6.324 13.561 10.705 1.00 95.69 199 LYS A C 1
ATOM 1661 O O . LYS A 1 199 ? -5.934 14.716 10.855 1.00 95.69 199 LYS A O 1
ATOM 1666 N N . TYR A 1 200 ? -5.659 12.509 11.184 1.00 95.06 200 TYR A N 1
ATOM 1667 C CA . TYR A 1 200 ? -4.366 12.644 11.851 1.00 95.06 200 TYR A CA 1
ATOM 1668 C C . TYR A 1 200 ? -3.313 13.222 10.897 1.00 95.06 200 TYR A C 1
ATOM 1670 O O . TYR A 1 200 ? -2.658 14.201 11.237 1.00 95.06 200 TYR A O 1
ATOM 1678 N N . HIS A 1 201 ? -3.208 12.683 9.678 1.00 93.44 201 HIS A N 1
ATOM 1679 C CA . HIS A 1 201 ? -2.321 13.221 8.649 1.00 93.44 201 HIS A CA 1
ATOM 1680 C C . HIS A 1 201 ? -2.621 14.694 8.357 1.00 93.44 201 HIS A C 1
ATOM 1682 O O . HIS A 1 201 ? -1.711 15.506 8.422 1.00 93.44 201 HIS A O 1
ATOM 1688 N N . GLU A 1 202 ? -3.877 15.050 8.093 1.00 91.25 202 GLU A N 1
ATOM 1689 C CA . GLU A 1 202 ? -4.283 16.428 7.798 1.00 91.25 202 GLU A CA 1
ATOM 1690 C C . GLU A 1 202 ? -3.963 17.387 8.949 1.00 91.25 202 GLU A C 1
ATOM 1692 O O . GLU A 1 202 ? -3.514 18.496 8.694 1.00 91.25 202 GLU A O 1
ATOM 1697 N N . THR A 1 203 ? -4.146 16.958 10.202 1.00 91.00 203 THR A N 1
ATOM 1698 C CA . THR A 1 203 ? -3.886 17.790 11.390 1.00 91.00 203 THR A CA 1
ATOM 1699 C C . THR A 1 203 ? -2.391 18.054 11.568 1.00 91.00 203 THR A C 1
ATOM 1701 O O . THR A 1 203 ? -1.980 19.198 11.748 1.00 91.00 203 THR A O 1
ATOM 1704 N N . GLU A 1 204 ? -1.569 17.010 11.475 1.00 87.94 204 GLU A N 1
ATOM 1705 C CA . GLU A 1 204 ? -0.127 17.108 11.723 1.00 87.94 204 GLU A CA 1
ATOM 1706 C C . GLU A 1 204 ? 0.654 17.648 10.511 1.00 87.94 204 GLU A C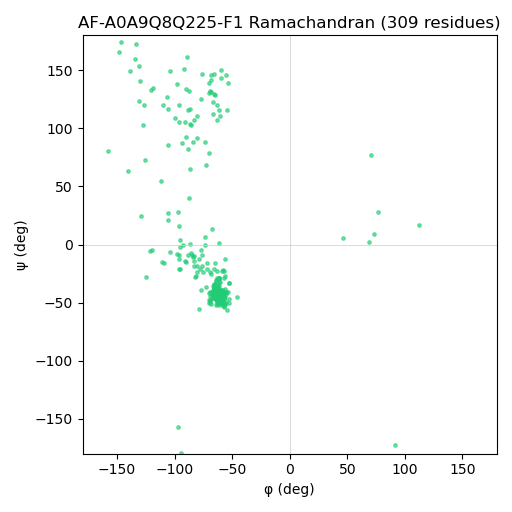 1
ATOM 1708 O O . GLU A 1 204 ? 1.701 18.279 10.675 1.00 87.94 204 GLU A O 1
ATOM 1713 N N . ALA A 1 205 ? 0.147 17.457 9.286 1.00 80.69 205 ALA A N 1
ATOM 1714 C CA . ALA A 1 205 ? 0.816 17.886 8.054 1.00 80.69 205 ALA A CA 1
ATOM 1715 C C . ALA A 1 205 ? 1.021 19.403 7.969 1.00 80.69 205 ALA A C 1
ATOM 1717 O O . ALA A 1 205 ? 1.994 19.849 7.358 1.00 80.69 205 ALA A O 1
ATOM 1718 N N . TYR A 1 206 ? 0.158 20.207 8.601 1.00 72.75 206 TYR A N 1
ATOM 1719 C CA . TYR A 1 206 ? 0.338 21.663 8.662 1.00 72.75 206 TYR A CA 1
ATOM 1720 C C . TYR A 1 206 ? 1.629 22.077 9.376 1.00 72.75 206 TYR A C 1
ATOM 1722 O O . TYR A 1 206 ? 2.212 23.099 9.021 1.00 72.75 206 TYR A O 1
ATOM 1730 N N . ASN A 1 207 ? 2.111 21.262 10.315 1.00 74.06 207 ASN A N 1
ATOM 1731 C CA . ASN A 1 207 ? 3.333 21.520 11.077 1.00 74.06 207 ASN A CA 1
ATOM 1732 C C . ASN A 1 207 ? 4.560 20.805 10.483 1.00 74.06 207 ASN A C 1
ATOM 1734 O O . ASN A 1 207 ? 5.566 20.633 11.167 1.00 74.06 207 ASN A O 1
ATOM 1738 N N . GLY A 1 208 ? 4.477 20.341 9.229 1.00 68.00 208 GLY A N 1
ATOM 1739 C CA . GLY A 1 208 ? 5.519 19.515 8.608 1.00 68.00 208 GLY A CA 1
ATOM 1740 C C . GLY A 1 208 ? 5.574 18.077 9.142 1.00 68.00 208 GLY A C 1
ATOM 1741 O O . GLY A 1 208 ? 6.509 17.349 8.815 1.00 68.00 208 GLY A O 1
ATOM 1742 N N . GLY A 1 209 ? 4.589 17.668 9.951 1.00 79.38 209 GLY A N 1
ATOM 1743 C CA . GLY A 1 209 ? 4.450 16.319 10.498 1.00 79.38 209 GLY A CA 1
ATOM 1744 C C . GLY A 1 209 ? 3.499 15.426 9.695 1.00 79.38 209 GLY A C 1
ATOM 1745 O O . GLY A 1 209 ? 3.238 15.645 8.513 1.00 79.38 209 GLY A O 1
ATOM 1746 N N . GLY A 1 210 ? 2.958 14.403 10.358 1.00 86.94 210 GLY A N 1
ATOM 1747 C CA . GLY A 1 210 ? 1.912 13.534 9.819 1.00 86.94 210 GLY A CA 1
ATOM 1748 C C . GLY A 1 210 ? 2.413 12.284 9.097 1.00 86.94 210 GLY A C 1
ATOM 1749 O O . GLY A 1 210 ? 3.590 11.919 9.115 1.00 86.94 210 GLY A O 1
ATOM 1750 N N . ILE A 1 211 ? 1.468 11.572 8.478 1.00 91.19 211 ILE A N 1
ATOM 1751 C CA . ILE A 1 211 ? 1.731 10.263 7.873 1.00 91.19 211 ILE A CA 1
ATOM 1752 C C . ILE A 1 211 ? 2.161 10.427 6.415 1.00 91.19 211 ILE A C 1
ATOM 1754 O O . ILE A 1 211 ? 1.321 10.480 5.523 1.00 91.19 211 ILE A O 1
ATOM 1758 N N . ASN A 1 212 ? 3.467 10.506 6.163 1.00 87.81 212 ASN A N 1
ATOM 1759 C CA . ASN A 1 212 ? 4.035 10.730 4.824 1.00 87.81 212 ASN A CA 1
ATOM 1760 C C . ASN A 1 212 ? 3.657 9.662 3.776 1.00 87.81 212 ASN A C 1
ATOM 1762 O O . ASN A 1 212 ? 3.707 9.922 2.578 1.00 87.81 212 ASN A O 1
ATOM 1766 N N . SER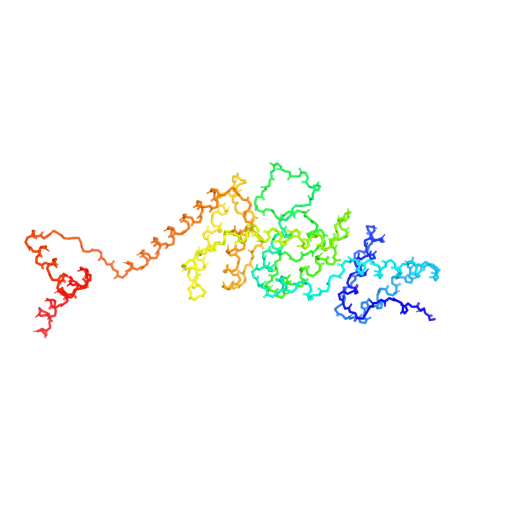 A 1 213 ? 3.281 8.462 4.214 1.00 90.44 213 SER A N 1
ATOM 1767 C CA . SER A 1 213 ? 2.806 7.381 3.351 1.00 90.44 213 SER A CA 1
ATOM 1768 C C . SER A 1 213 ? 1.323 7.490 2.996 1.00 90.44 213 SER A C 1
ATOM 1770 O O . SER A 1 213 ? 0.881 6.801 2.087 1.00 90.44 213 SER A O 1
ATOM 1772 N N . PHE A 1 214 ? 0.536 8.330 3.675 1.00 92.19 214 PHE A N 1
ATOM 1773 C CA . PHE A 1 214 ? -0.906 8.435 3.443 1.00 92.19 214 PHE A CA 1
ATOM 1774 C C . PHE A 1 214 ? -1.264 8.908 2.016 1.00 92.19 214 PHE A C 1
ATOM 1776 O O . PHE A 1 214 ? -2.082 8.242 1.380 1.00 92.19 214 PHE A O 1
ATOM 1783 N N . PRO A 1 215 ? -0.645 9.971 1.451 1.00 89.31 215 PRO A N 1
ATOM 1784 C CA . PRO A 1 215 ? -1.094 10.565 0.183 1.00 89.31 215 PRO A CA 1
ATOM 1785 C C . PRO A 1 215 ? -0.971 9.675 -1.059 1.00 89.31 215 PRO A C 1
ATOM 1787 O O . PRO A 1 215 ? -1.549 9.996 -2.097 1.00 89.31 215 PRO A O 1
ATOM 1790 N N . ILE A 1 216 ? -0.201 8.585 -0.987 1.00 88.56 216 ILE A N 1
ATOM 1791 C CA . ILE A 1 216 ? -0.044 7.662 -2.118 1.00 88.56 216 ILE A CA 1
ATOM 1792 C C . ILE A 1 216 ? -1.193 6.649 -2.204 1.00 88.56 216 ILE A C 1
ATOM 1794 O O . ILE A 1 216 ? -1.414 6.080 -3.264 1.00 88.56 216 ILE A O 1
ATOM 1798 N N . PHE A 1 217 ? -1.964 6.431 -1.134 1.00 90.25 217 PHE A N 1
ATOM 1799 C CA . PHE A 1 217 ? -3.047 5.446 -1.141 1.00 90.25 217 PHE A CA 1
ATOM 1800 C C . PHE A 1 217 ? -4.400 6.095 -1.448 1.00 90.25 217 PHE A C 1
ATOM 1802 O O . PHE A 1 217 ? -4.899 6.910 -0.675 1.00 90.25 217 PHE A O 1
ATOM 1809 N N . ASN A 1 218 ? -5.034 5.655 -2.538 1.00 90.25 218 ASN A N 1
ATOM 1810 C CA . ASN A 1 218 ? -6.389 6.053 -2.926 1.00 90.25 218 ASN A CA 1
ATOM 1811 C C . ASN A 1 218 ? -7.286 4.814 -3.136 1.00 90.25 218 ASN A C 1
ATOM 1813 O O . ASN A 1 218 ? -7.550 4.424 -4.275 1.00 90.25 218 ASN A O 1
ATOM 1817 N N . PRO A 1 219 ? -7.693 4.124 -2.055 1.00 92.56 219 PRO A N 1
ATOM 1818 C CA . PRO A 1 219 ? -8.393 2.850 -2.162 1.00 92.56 219 PRO A CA 1
ATOM 1819 C C . PRO A 1 219 ? -9.808 3.007 -2.737 1.00 92.56 219 PRO A C 1
ATOM 1821 O O . PRO A 1 219 ? -10.602 3.807 -2.246 1.00 92.56 219 PRO A O 1
ATOM 1824 N N . VAL A 1 220 ? -10.148 2.176 -3.726 1.00 91.00 220 VAL A N 1
ATOM 1825 C CA . VAL A 1 220 ? -11.440 2.225 -4.444 1.00 91.00 220 VAL A CA 1
ATOM 1826 C C . VAL A 1 220 ? -12.541 1.358 -3.821 1.00 91.00 220 VAL A C 1
ATOM 1828 O O . VAL A 1 220 ? -13.712 1.507 -4.152 1.00 91.00 220 VAL A O 1
ATOM 1831 N N . ASN A 1 221 ? -12.187 0.439 -2.918 1.00 92.50 221 ASN A N 1
ATOM 1832 C CA . ASN A 1 221 ? -13.130 -0.456 -2.245 1.00 92.50 221 ASN A CA 1
ATOM 1833 C C . ASN A 1 221 ? -12.676 -0.775 -0.806 1.00 92.50 221 ASN A C 1
ATOM 1835 O O . ASN A 1 221 ? -11.587 -0.384 -0.383 1.00 92.50 221 ASN A O 1
ATOM 1839 N N . LEU A 1 222 ? -13.515 -1.482 -0.038 1.00 94.25 222 LEU A N 1
ATOM 1840 C CA . LEU A 1 222 ? -13.239 -1.820 1.368 1.00 94.25 222 LEU A CA 1
ATOM 1841 C C . LEU A 1 222 ? -11.989 -2.690 1.552 1.00 94.25 222 LEU A C 1
ATOM 1843 O O . LEU A 1 222 ? -11.258 -2.507 2.526 1.00 94.25 222 LEU A O 1
ATOM 1847 N N . TYR A 1 223 ? -11.725 -3.605 0.620 1.00 93.50 223 TYR A N 1
ATOM 1848 C CA . TYR A 1 223 ? -10.563 -4.486 0.678 1.00 93.50 223 TYR A CA 1
ATOM 1849 C C . TYR A 1 223 ? -9.260 -3.698 0.484 1.00 93.50 223 TYR A C 1
ATOM 1851 O O . TYR A 1 223 ? -8.372 -3.750 1.336 1.00 93.50 223 TYR A O 1
ATOM 1859 N N . GLU A 1 224 ? -9.180 -2.888 -0.576 1.00 93.69 224 GLU A N 1
ATOM 1860 C CA . GLU A 1 224 ? -8.047 -1.986 -0.824 1.00 93.69 224 GLU A CA 1
ATOM 1861 C C . GLU A 1 224 ? -7.897 -0.966 0.311 1.00 93.69 224 GLU A C 1
ATOM 1863 O O . GLU A 1 224 ? -6.781 -0.622 0.689 1.00 93.69 224 GLU A O 1
ATOM 1868 N N . LYS A 1 225 ? -8.999 -0.525 0.932 1.00 95.56 225 LYS A N 1
ATOM 1869 C CA . LYS A 1 225 ? -8.951 0.383 2.087 1.00 95.56 225 LYS A CA 1
ATOM 1870 C C . LYS A 1 225 ? -8.327 -0.285 3.311 1.00 95.56 225 LYS A C 1
ATOM 1872 O O . LYS A 1 225 ? -7.463 0.311 3.952 1.00 95.56 225 LYS A O 1
ATOM 1877 N N . LYS A 1 226 ? -8.704 -1.532 3.614 1.00 95.44 226 LYS A N 1
ATOM 1878 C CA . LYS A 1 226 ? -8.076 -2.323 4.684 1.00 95.44 226 LYS A CA 1
ATOM 1879 C C . LYS A 1 226 ? -6.583 -2.522 4.413 1.00 95.44 226 LYS A C 1
ATOM 1881 O O . LYS A 1 226 ? -5.764 -2.283 5.299 1.00 95.44 226 LYS A O 1
ATOM 1886 N N . LEU A 1 227 ? -6.227 -2.904 3.190 1.00 94.56 227 LEU A N 1
ATOM 1887 C CA . LEU A 1 227 ? -4.838 -3.068 2.760 1.00 94.56 227 LEU A CA 1
ATOM 1888 C C . LEU A 1 227 ? -4.034 -1.763 2.876 1.00 94.56 227 LEU A C 1
ATOM 1890 O O . LEU A 1 227 ? -2.899 -1.775 3.366 1.00 94.56 227 LEU A O 1
ATOM 1894 N N . ALA A 1 228 ? -4.633 -0.639 2.479 1.00 94.75 228 ALA A N 1
ATOM 1895 C CA . ALA A 1 228 ? -4.049 0.688 2.596 1.00 94.75 228 ALA A CA 1
ATOM 1896 C C . ALA A 1 228 ? -3.773 1.046 4.059 1.00 94.75 228 ALA A C 1
ATOM 1898 O O . ALA A 1 228 ? -2.662 1.459 4.353 1.00 94.75 228 ALA A O 1
ATOM 1899 N N . ILE A 1 229 ? -4.702 0.814 4.996 1.00 96.12 229 ILE A N 1
ATOM 1900 C CA . ILE A 1 229 ? -4.488 1.098 6.433 1.00 96.12 229 ILE A CA 1
ATOM 1901 C C . ILE A 1 229 ? -3.200 0.439 6.948 1.00 96.12 229 ILE A C 1
ATOM 1903 O O . ILE A 1 229 ? -2.355 1.107 7.550 1.00 96.12 229 ILE A O 1
ATOM 1907 N N . TYR A 1 230 ? -3.015 -0.858 6.682 1.00 94.56 230 TYR A N 1
ATOM 1908 C CA . TYR A 1 230 ? -1.803 -1.565 7.103 1.00 94.56 230 TYR A CA 1
ATOM 1909 C C . TYR A 1 230 ? -0.556 -1.072 6.363 1.00 94.56 230 TYR A C 1
ATOM 1911 O O . TYR A 1 230 ? 0.492 -0.889 6.985 1.00 94.56 230 TYR A O 1
ATOM 1919 N N . SER A 1 231 ? -0.661 -0.828 5.055 1.00 93.06 231 SER A N 1
ATOM 1920 C CA . SER A 1 231 ? 0.465 -0.372 4.229 1.00 93.06 231 SER A CA 1
ATOM 1921 C C . SER A 1 231 ? 0.931 1.029 4.632 1.00 93.06 231 SER A C 1
ATOM 1923 O O . SER A 1 231 ? 2.127 1.240 4.816 1.00 93.06 231 SER A O 1
ATOM 1925 N N . ILE A 1 232 ? -0.004 1.953 4.864 1.00 93.88 232 ILE A N 1
ATOM 1926 C CA . ILE A 1 232 ? 0.227 3.315 5.357 1.00 93.88 232 ILE A CA 1
ATOM 1927 C C . ILE A 1 232 ? 1.025 3.262 6.657 1.00 93.88 232 ILE A C 1
ATOM 1929 O O . ILE A 1 232 ? 2.115 3.826 6.733 1.00 93.88 232 ILE A O 1
ATOM 1933 N N . LEU A 1 233 ? 0.532 2.541 7.666 1.00 94.00 233 LEU A N 1
ATOM 1934 C CA . LEU A 1 233 ? 1.190 2.483 8.973 1.00 94.00 233 LEU A CA 1
ATOM 1935 C C . LEU A 1 233 ? 2.555 1.783 8.918 1.00 94.00 233 LEU A C 1
ATOM 1937 O O . LEU A 1 233 ? 3.490 2.188 9.618 1.00 94.00 233 LEU A O 1
ATOM 1941 N N . ARG A 1 234 ? 2.697 0.754 8.077 1.00 91.38 234 ARG A N 1
ATOM 1942 C CA . ARG A 1 234 ? 3.973 0.058 7.874 1.00 91.38 234 ARG A CA 1
ATOM 1943 C C . ARG A 1 234 ? 5.008 0.975 7.218 1.00 91.38 234 ARG A C 1
ATOM 1945 O O . ARG A 1 234 ? 6.124 1.065 7.719 1.00 91.38 234 ARG A O 1
ATOM 1952 N N . LEU A 1 235 ? 4.615 1.692 6.165 1.00 90.38 235 LEU A N 1
ATOM 1953 C CA . LEU A 1 235 ? 5.468 2.603 5.389 1.00 90.38 235 LEU A CA 1
ATOM 1954 C C . LEU A 1 235 ? 5.696 3.965 6.051 1.00 90.38 235 LEU A C 1
ATOM 1956 O O . LEU A 1 235 ? 6.558 4.717 5.603 1.00 90.38 235 LEU A O 1
ATOM 1960 N N . TRP A 1 236 ? 4.933 4.303 7.093 1.00 90.94 236 TRP A N 1
ATOM 1961 C CA . TRP A 1 236 ? 5.085 5.576 7.784 1.00 90.94 236 TRP A CA 1
ATOM 1962 C C . TRP A 1 236 ? 6.482 5.686 8.402 1.00 90.94 236 TRP A C 1
ATOM 1964 O O . TRP A 1 236 ? 6.846 4.910 9.297 1.00 90.94 236 TRP A O 1
ATOM 1974 N N . SER A 1 237 ? 7.251 6.653 7.903 1.00 86.38 237 SER A N 1
ATOM 1975 C CA . SER A 1 237 ? 8.613 6.944 8.346 1.00 86.38 237 SER A CA 1
ATOM 1976 C C . SER A 1 237 ? 8.584 7.924 9.516 1.00 86.38 237 SER A C 1
ATOM 1978 O O . SER A 1 237 ? 8.771 9.124 9.329 1.00 86.38 237 SER A O 1
ATOM 1980 N N . CYS A 1 238 ? 8.352 7.407 10.718 1.00 86.50 238 CYS A N 1
ATOM 1981 C CA . CYS A 1 238 ? 8.374 8.167 11.967 1.00 86.50 238 CYS A CA 1
ATOM 1982 C C . CYS A 1 238 ? 9.169 7.435 13.053 1.00 86.50 238 CYS A C 1
ATOM 1984 O O . CYS A 1 238 ? 9.582 6.281 12.881 1.00 86.50 238 CYS A O 1
ATOM 1986 N N . HIS A 1 239 ? 9.383 8.106 14.185 1.00 88.44 239 HIS A N 1
ATOM 1987 C CA . HIS A 1 239 ? 10.007 7.478 15.343 1.00 88.44 239 HIS A CA 1
ATOM 1988 C C . HIS A 1 239 ? 9.099 6.377 15.922 1.00 88.44 239 HIS A C 1
ATOM 1990 O O . HIS A 1 239 ? 7.872 6.494 15.923 1.00 88.44 239 HIS A O 1
ATOM 1996 N N . HIS A 1 240 ? 9.692 5.306 16.462 1.00 86.88 240 HIS A N 1
ATOM 1997 C CA . HIS A 1 240 ? 8.938 4.156 16.976 1.00 86.88 240 HIS A CA 1
ATOM 1998 C C . HIS A 1 240 ? 7.891 4.554 18.034 1.00 86.88 240 HIS A C 1
ATOM 2000 O O . HIS A 1 240 ? 6.763 4.064 17.999 1.00 86.88 240 HIS A O 1
ATOM 2006 N N . SER A 1 241 ? 8.229 5.480 18.940 1.00 90.06 241 SER A N 1
ATOM 2007 C CA . SER A 1 241 ? 7.300 5.954 19.978 1.00 90.06 241 SER A CA 1
ATOM 2008 C C . SER A 1 241 ? 6.064 6.656 19.408 1.00 90.06 241 SER A C 1
ATOM 2010 O O . SER A 1 241 ? 4.970 6.473 19.936 1.00 90.06 241 SER A O 1
ATOM 2012 N N . GLU A 1 242 ? 6.214 7.413 18.322 1.00 90.94 242 GLU A N 1
ATOM 2013 C CA . GLU A 1 242 ? 5.122 8.141 17.673 1.00 90.94 242 GLU A CA 1
ATOM 2014 C C . GLU A 1 242 ? 4.144 7.170 17.009 1.00 90.94 242 GLU A C 1
ATOM 2016 O O . GLU A 1 242 ? 2.931 7.251 17.219 1.00 90.94 242 GLU A O 1
ATOM 2021 N N . LYS A 1 243 ? 4.677 6.163 16.303 1.00 91.31 243 LYS A N 1
ATOM 2022 C CA . LYS A 1 243 ? 3.874 5.078 15.727 1.00 91.31 243 LYS A CA 1
ATOM 2023 C C . LYS A 1 243 ? 3.090 4.329 16.803 1.00 91.31 243 LYS A C 1
ATOM 2025 O O . LYS A 1 243 ? 1.883 4.123 16.663 1.00 91.31 243 LYS A O 1
ATOM 2030 N N . THR A 1 244 ? 3.760 3.955 17.890 1.00 92.75 244 THR A N 1
ATOM 2031 C CA . THR A 1 244 ? 3.144 3.249 19.021 1.00 92.75 244 THR A CA 1
ATOM 2032 C C . THR A 1 244 ? 2.062 4.096 19.693 1.00 92.75 244 THR A C 1
ATOM 2034 O O . THR A 1 244 ? 0.988 3.578 20.014 1.00 92.75 244 THR A O 1
ATOM 2037 N N . LEU A 1 245 ? 2.294 5.402 19.853 1.00 94.56 245 LEU A N 1
ATOM 2038 C CA . LEU A 1 245 ? 1.313 6.333 20.407 1.00 94.56 245 LEU A CA 1
ATOM 2039 C C . LEU A 1 245 ? 0.073 6.447 19.512 1.00 94.56 245 LEU A C 1
ATOM 2041 O O . LEU A 1 245 ? -1.043 6.313 20.020 1.00 94.56 245 LEU A O 1
ATOM 2045 N N . LEU A 1 246 ? 0.245 6.618 18.196 1.00 95.31 246 LEU A N 1
ATOM 2046 C CA . LEU A 1 246 ? -0.876 6.682 17.252 1.00 95.31 246 LEU A CA 1
ATOM 2047 C C . LEU A 1 246 ? -1.715 5.401 17.301 1.00 95.31 246 LEU A C 1
ATOM 2049 O O . LEU A 1 246 ? -2.933 5.471 17.448 1.00 95.31 246 LEU A O 1
ATOM 2053 N N . ILE A 1 247 ? -1.073 4.231 17.230 1.00 95.38 247 ILE A N 1
ATOM 2054 C CA . ILE A 1 247 ? -1.755 2.928 17.267 1.00 95.38 247 ILE A CA 1
ATOM 2055 C C . ILE A 1 247 ? -2.508 2.745 18.594 1.00 95.38 247 ILE A C 1
ATOM 2057 O O . ILE A 1 247 ? -3.655 2.290 18.602 1.00 95.38 247 ILE A O 1
ATOM 2061 N N . SER A 1 248 ? -1.899 3.120 19.722 1.00 95.62 248 SER A N 1
ATOM 2062 C CA . SER A 1 248 ? -2.537 3.070 21.045 1.00 95.62 248 SER A CA 1
ATOM 2063 C C . SER A 1 248 ? -3.768 3.980 21.120 1.00 95.62 248 SER A C 1
ATOM 2065 O O . SER A 1 248 ? -4.840 3.548 21.554 1.00 95.62 248 SER A O 1
ATOM 2067 N N . ASN A 1 249 ? -3.652 5.216 20.630 1.00 96.75 249 ASN A N 1
ATOM 2068 C CA . ASN A 1 249 ? -4.748 6.184 20.604 1.00 96.75 249 ASN A CA 1
ATOM 2069 C C . ASN A 1 249 ? -5.883 5.738 19.680 1.00 96.75 249 ASN A C 1
ATOM 2071 O O . ASN A 1 249 ? -7.051 5.813 20.064 1.00 96.75 249 ASN A O 1
ATOM 2075 N N . MET A 1 250 ? -5.545 5.203 18.509 1.00 97.12 250 MET A N 1
ATOM 2076 C CA . MET A 1 250 ? -6.496 4.645 17.553 1.00 97.12 250 MET A CA 1
ATOM 2077 C C . MET A 1 250 ? -7.278 3.474 18.167 1.00 97.12 250 MET A C 1
ATOM 2079 O O . MET A 1 250 ? -8.507 3.462 18.120 1.00 97.12 250 MET A O 1
ATOM 2083 N N . ASN A 1 251 ? -6.598 2.539 18.840 1.00 96.38 251 ASN A N 1
ATOM 2084 C CA . ASN A 1 251 ? -7.251 1.438 19.558 1.00 96.38 251 ASN A CA 1
ATOM 2085 C C . ASN A 1 251 ? -8.219 1.945 20.637 1.00 96.38 251 ASN A C 1
ATOM 2087 O O . ASN A 1 251 ? -9.375 1.521 20.682 1.00 96.38 251 ASN A O 1
ATOM 2091 N N . LYS A 1 252 ? -7.776 2.870 21.497 1.00 96.19 252 LYS A N 1
ATOM 2092 C CA . LYS A 1 252 ? -8.615 3.440 22.565 1.00 96.19 252 LYS A CA 1
ATOM 2093 C C . LYS A 1 252 ? -9.835 4.163 21.999 1.00 96.19 252 LYS A C 1
ATOM 2095 O O . LYS A 1 252 ? -10.947 3.948 22.481 1.00 96.19 252 LYS A O 1
ATOM 2100 N N . ALA A 1 253 ? -9.642 4.986 20.971 1.00 96.69 253 ALA A N 1
ATOM 2101 C CA . ALA A 1 253 ? -10.714 5.739 20.333 1.00 96.69 253 ALA A CA 1
ATOM 2102 C C . ALA A 1 253 ? -11.762 4.811 19.700 1.00 96.69 253 ALA A C 1
ATOM 2104 O O . ALA A 1 253 ? -12.961 5.048 19.867 1.00 96.69 253 ALA A O 1
ATOM 2105 N N . TRP A 1 254 ? -11.333 3.723 19.050 1.00 95.88 254 TRP A N 1
ATOM 2106 C CA . TRP A 1 254 ? -12.258 2.730 18.506 1.00 95.88 254 TRP A CA 1
ATOM 2107 C C . TRP A 1 254 ? -13.063 2.029 19.600 1.00 95.88 254 TRP A C 1
ATOM 2109 O O . TRP A 1 254 ? -14.287 1.961 19.511 1.00 95.88 254 TRP A O 1
ATOM 2119 N N . GLN A 1 255 ? -12.409 1.561 20.669 1.00 93.75 255 GLN A N 1
ATOM 2120 C CA . GLN A 1 255 ? -13.107 0.896 21.775 1.00 93.75 255 GLN A CA 1
ATOM 2121 C C . GLN A 1 255 ? -14.123 1.830 22.440 1.00 93.75 255 GLN A C 1
ATOM 2123 O O . GLN A 1 255 ? -15.262 1.439 22.688 1.00 93.75 255 GLN A O 1
ATOM 2128 N N . GLN A 1 256 ? -13.762 3.098 22.656 1.00 93.31 256 GLN A N 1
ATOM 2129 C CA . GLN A 1 256 ? -14.702 4.100 23.161 1.00 93.31 256 GLN A CA 1
ATOM 2130 C C . GLN A 1 256 ? -15.878 4.326 22.207 1.00 93.31 256 GLN A C 1
ATOM 2132 O O . GLN A 1 256 ? -17.018 4.431 22.659 1.00 93.31 256 GLN A O 1
ATOM 2137 N N . ARG A 1 257 ? -15.630 4.392 20.894 1.00 92.50 257 ARG A N 1
ATOM 2138 C CA . ARG A 1 257 ? -16.688 4.524 19.885 1.00 92.50 257 ARG A CA 1
ATOM 2139 C C . ARG A 1 257 ? -17.631 3.323 19.914 1.00 92.50 257 ARG A C 1
ATOM 2141 O O . ARG A 1 257 ? -18.843 3.527 19.944 1.00 92.50 257 ARG A O 1
ATOM 2148 N N . LYS A 1 258 ? -17.090 2.106 19.960 1.00 90.38 258 LYS A N 1
ATOM 2149 C CA . LYS A 1 258 ? -17.865 0.865 20.054 1.00 90.38 258 LYS A CA 1
ATOM 2150 C C . LYS A 1 258 ? -18.747 0.858 21.304 1.00 90.38 258 LYS A C 1
ATOM 2152 O O . LYS A 1 258 ? -19.953 0.683 21.186 1.00 90.38 258 LYS A O 1
ATOM 2157 N N . LEU A 1 259 ? -18.183 1.188 22.469 1.00 87.75 259 LEU A N 1
ATOM 2158 C CA . LEU A 1 259 ? -18.934 1.307 23.725 1.00 87.75 259 LEU A CA 1
ATOM 2159 C C . LEU A 1 259 ? -20.049 2.358 23.656 1.00 87.75 259 LEU A C 1
ATOM 2161 O O . LEU A 1 259 ? -21.134 2.141 24.188 1.00 87.75 259 LEU A O 1
ATOM 2165 N N . ARG A 1 260 ? -19.806 3.509 23.014 1.00 86.25 260 ARG A N 1
ATOM 2166 C CA . ARG A 1 260 ? -20.847 4.534 22.814 1.00 86.25 260 ARG A CA 1
ATOM 2167 C C . ARG A 1 260 ? -21.957 4.031 21.900 1.00 86.25 260 ARG A C 1
ATOM 2169 O O . ARG A 1 260 ? -23.117 4.306 22.179 1.00 86.25 260 ARG A O 1
ATOM 2176 N N . HIS A 1 261 ? -21.609 3.294 20.849 1.00 84.81 261 HIS A N 1
ATOM 2177 C CA . HIS A 1 261 ? -22.586 2.710 19.940 1.00 84.81 261 HIS A CA 1
ATOM 2178 C C . HIS A 1 261 ? -23.425 1.626 20.628 1.00 84.81 261 HIS A C 1
ATOM 2180 O O . HIS A 1 261 ? -24.642 1.656 20.533 1.00 84.81 261 HIS A O 1
ATOM 2186 N N . GLU A 1 262 ? -22.816 0.746 21.423 1.00 82.44 262 GLU A N 1
ATOM 2187 C CA . GLU A 1 262 ? -23.538 -0.255 22.228 1.00 82.44 262 GLU A CA 1
ATOM 2188 C C . GLU A 1 262 ? -24.458 0.365 23.293 1.00 82.44 262 GLU A C 1
ATOM 2190 O O . GLU A 1 262 ? -25.396 -0.282 23.761 1.00 82.44 262 GLU A O 1
ATOM 2195 N N . ARG A 1 263 ? -24.188 1.612 23.697 1.00 82.00 263 ARG A N 1
ATOM 2196 C CA . ARG A 1 263 ? -24.995 2.370 24.660 1.00 82.00 263 ARG A CA 1
ATOM 2197 C C . ARG A 1 263 ? -26.129 3.170 24.024 1.00 82.00 263 ARG A C 1
ATOM 2199 O O . ARG A 1 263 ? -26.961 3.674 24.765 1.00 82.00 263 ARG A O 1
ATOM 2206 N N . THR A 1 264 ? -26.232 3.293 22.699 1.00 79.56 264 THR A N 1
ATOM 2207 C CA . THR A 1 264 ? -27.350 4.051 22.093 1.00 79.56 264 THR A CA 1
ATOM 2208 C C . THR A 1 264 ? -28.710 3.429 22.414 1.00 79.56 264 THR A C 1
ATOM 2210 O O . THR A 1 264 ? -29.692 4.150 22.559 1.00 79.56 264 THR A O 1
ATOM 2213 N N . THR A 1 265 ? -28.753 2.110 22.612 1.00 74.50 265 THR A N 1
ATOM 2214 C CA . THR A 1 265 ? -29.943 1.356 23.033 1.00 74.50 265 THR A CA 1
ATOM 2215 C C . THR A 1 265 ? -30.017 1.128 24.546 1.00 74.50 265 THR A C 1
ATOM 2217 O O . THR A 1 265 ? -30.984 0.543 25.027 1.00 74.50 265 THR A O 1
ATOM 2220 N N . LYS A 1 266 ? -29.018 1.574 25.323 1.00 77.94 266 LYS A N 1
ATOM 2221 C CA . LYS A 1 266 ? -28.900 1.280 26.760 1.00 77.94 266 LYS A CA 1
ATOM 2222 C C . LYS A 1 266 ? -28.746 2.565 27.567 1.00 77.94 266 LYS A C 1
ATOM 2224 O O . LYS A 1 266 ? -27.763 3.286 27.424 1.00 77.94 266 LYS A O 1
ATOM 2229 N N . LYS A 1 267 ? -29.672 2.824 28.490 1.00 80.62 267 LYS A N 1
ATOM 2230 C CA . LYS A 1 267 ? -29.536 3.914 29.469 1.00 80.62 267 LYS A CA 1
ATOM 2231 C C . LYS A 1 267 ? -29.009 3.381 30.796 1.00 80.62 267 LYS A C 1
ATOM 2233 O O . LYS A 1 267 ? -29.428 2.324 31.254 1.00 80.62 267 LYS A O 1
ATOM 2238 N N . ALA A 1 268 ? -28.088 4.125 31.405 1.00 82.75 268 ALA A N 1
ATOM 2239 C CA . ALA A 1 268 ? -27.662 3.848 32.769 1.00 82.75 268 ALA A CA 1
ATOM 2240 C C . ALA A 1 268 ? -28.807 4.188 33.731 1.00 82.75 268 ALA A C 1
ATOM 2242 O O . ALA A 1 268 ? -29.374 5.279 33.655 1.00 82.75 268 ALA A O 1
ATOM 2243 N N . ILE A 1 269 ? -29.129 3.257 34.626 1.00 81.19 269 ILE A N 1
ATOM 2244 C CA . ILE A 1 269 ? -30.044 3.492 35.741 1.00 81.19 269 ILE A CA 1
ATOM 2245 C C . ILE A 1 269 ? -29.167 3.817 36.948 1.00 81.19 269 ILE A C 1
ATOM 2247 O O . ILE A 1 269 ? -28.510 2.936 37.495 1.00 81.19 269 ILE A O 1
ATOM 2251 N N . ASN A 1 270 ? -29.129 5.094 37.327 1.00 84.31 270 ASN A N 1
ATOM 2252 C CA . ASN A 1 270 ? -28.475 5.540 38.551 1.00 84.31 270 ASN A CA 1
ATOM 2253 C C . ASN A 1 270 ? -29.552 5.728 39.621 1.00 84.31 270 ASN A C 1
ATOM 2255 O O . ASN A 1 270 ? -30.347 6.662 39.535 1.00 84.31 270 ASN A O 1
ATOM 2259 N N . CYS A 1 271 ? -29.582 4.845 40.614 1.00 85.19 271 CYS A N 1
ATOM 2260 C CA . CYS A 1 271 ? -30.476 4.947 41.762 1.00 85.19 271 CYS A CA 1
ATOM 2261 C C . CYS A 1 271 ? -29.738 4.577 43.048 1.00 85.19 271 CYS A C 1
ATOM 2263 O O . CYS A 1 271 ? -28.839 3.735 43.040 1.00 85.19 271 CYS A O 1
ATOM 2265 N N . TYR A 1 272 ? -30.153 5.187 44.152 1.00 90.56 272 TYR A N 1
ATOM 2266 C CA . TYR A 1 272 ? -29.743 4.773 45.486 1.00 90.56 272 TYR A CA 1
ATOM 2267 C C . TYR A 1 272 ? -30.744 3.746 46.006 1.00 90.56 272 TYR A C 1
ATOM 2269 O O . TYR A 1 272 ? -31.952 3.933 45.877 1.00 90.56 272 TYR A O 1
ATOM 2277 N N . VAL A 1 273 ? -30.230 2.655 46.560 1.00 90.19 273 VAL A N 1
ATOM 2278 C CA . VAL A 1 273 ? -31.013 1.614 47.229 1.00 90.19 273 VAL A CA 1
ATOM 2279 C C . VAL A 1 273 ? -30.368 1.326 48.575 1.00 90.19 273 VAL A C 1
ATOM 2281 O O . VAL A 1 273 ? -29.157 1.513 48.729 1.00 90.19 273 VAL A O 1
ATOM 2284 N N . ASP A 1 274 ? -31.162 0.857 49.531 1.00 95.44 274 ASP A N 1
ATOM 2285 C CA . ASP A 1 274 ? -30.647 0.489 50.845 1.00 95.44 274 ASP A CA 1
ATOM 2286 C C . ASP A 1 274 ? -29.593 -0.617 50.742 1.00 95.44 274 ASP A C 1
ATOM 2288 O O . ASP A 1 274 ? -29.644 -1.488 49.865 1.00 95.44 274 ASP A O 1
ATOM 2292 N N . ILE A 1 275 ? -28.649 -0.605 51.684 1.00 95.38 275 ILE A N 1
ATOM 2293 C CA . ILE A 1 275 ? -27.534 -1.561 51.739 1.00 95.38 275 ILE A CA 1
ATOM 2294 C C . ILE A 1 275 ? -28.054 -3.005 51.746 1.00 95.38 275 ILE A C 1
ATOM 2296 O O . ILE A 1 275 ? -27.526 -3.861 51.036 1.00 95.38 275 ILE A O 1
ATOM 2300 N N . GLU A 1 276 ? -29.127 -3.279 52.493 1.00 95.81 276 GLU A N 1
ATOM 2301 C CA . GLU A 1 276 ? -29.732 -4.612 52.543 1.00 95.81 276 GLU A CA 1
ATOM 2302 C C . GLU A 1 276 ? -30.344 -5.039 51.203 1.00 95.81 276 GLU A C 1
ATOM 2304 O O . GLU A 1 276 ? -30.207 -6.193 50.798 1.00 95.81 276 GLU A O 1
ATOM 2309 N N . VAL A 1 277 ? -30.981 -4.115 50.478 1.00 93.44 277 VAL A N 1
ATOM 2310 C CA . VAL A 1 277 ? -31.546 -4.385 49.146 1.00 93.44 277 VAL A CA 1
ATOM 2311 C C . VAL A 1 277 ? -30.426 -4.665 48.148 1.00 93.44 277 VAL A C 1
ATOM 2313 O O . VAL A 1 277 ? -30.521 -5.608 47.359 1.00 93.44 277 VAL A O 1
ATOM 2316 N N . LYS A 1 278 ? -29.327 -3.905 48.220 1.00 94.00 278 LYS A N 1
ATOM 2317 C CA . LYS A 1 278 ? -28.139 -4.157 47.399 1.00 94.00 278 LYS A CA 1
ATOM 2318 C C . LYS A 1 278 ? -27.551 -5.543 47.670 1.00 94.00 278 LYS A C 1
ATOM 2320 O O . LYS A 1 278 ? -27.212 -6.235 46.711 1.00 94.00 278 LYS A O 1
ATOM 2325 N N . LYS A 1 279 ? -27.495 -5.963 48.938 1.00 96.25 279 LYS A N 1
ATOM 2326 C CA . LYS A 1 279 ? -27.008 -7.289 49.340 1.00 96.25 279 LYS A CA 1
ATOM 2327 C C . LYS A 1 279 ? -27.878 -8.417 48.777 1.00 96.25 279 LYS A C 1
ATOM 2329 O O . LYS A 1 279 ? -27.336 -9.345 48.185 1.00 96.25 279 LYS A O 1
ATOM 2334 N N . LYS A 1 280 ? -29.208 -8.300 48.868 1.00 95.44 280 LYS A N 1
ATOM 2335 C CA . LYS A 1 280 ? -30.143 -9.262 48.247 1.00 95.44 280 LYS A CA 1
ATOM 2336 C C . LYS A 1 280 ? -29.919 -9.374 46.738 1.00 95.44 280 LYS A C 1
ATOM 2338 O O . LYS A 1 280 ? -29.926 -10.466 46.182 1.00 95.44 280 LYS A O 1
ATOM 2343 N N . LEU A 1 281 ? -29.686 -8.246 46.070 1.00 93.50 281 LEU A N 1
ATOM 2344 C CA . LEU A 1 281 ? -29.392 -8.232 44.641 1.00 93.50 281 LEU A CA 1
ATOM 2345 C C . LEU A 1 281 ? -28.043 -8.906 44.313 1.00 93.50 281 LEU A C 1
ATOM 2347 O O . LEU A 1 281 ? -27.961 -9.636 43.329 1.00 93.50 281 LEU A O 1
ATOM 2351 N N . ASP A 1 282 ? -27.003 -8.708 45.128 1.00 94.62 282 ASP A N 1
ATOM 2352 C CA . ASP A 1 282 ? -25.717 -9.407 44.968 1.00 94.62 282 ASP A CA 1
ATOM 2353 C C . ASP A 1 282 ? -25.847 -10.927 45.156 1.00 94.62 282 ASP A C 1
ATOM 2355 O O . ASP A 1 282 ? -25.234 -11.694 44.412 1.00 94.62 282 ASP A O 1
ATOM 2359 N N . GLU A 1 283 ? -26.672 -11.370 46.106 1.00 96.06 283 GLU A N 1
ATOM 2360 C CA . GLU A 1 283 ? -26.980 -12.790 46.316 1.00 96.06 283 GLU A CA 1
ATOM 2361 C C . GLU A 1 283 ? -27.682 -13.397 45.090 1.00 96.06 283 GLU A C 1
ATOM 2363 O O . GLU A 1 283 ? -27.251 -14.441 44.604 1.00 96.06 283 GLU A O 1
ATOM 2368 N N . LEU A 1 284 ? -28.675 -12.704 44.515 1.00 94.94 284 LEU A N 1
ATOM 2369 C CA . LEU A 1 284 ? -29.357 -13.134 43.283 1.00 94.94 284 LEU A CA 1
ATOM 2370 C C . LEU A 1 284 ? -28.411 -13.214 42.076 1.00 94.94 284 LEU A C 1
ATOM 2372 O O . LEU A 1 284 ? -28.513 -14.120 41.248 1.00 94.94 284 LEU A O 1
ATOM 2376 N N . VAL A 1 285 ? -27.475 -12.274 41.957 1.00 95.69 285 VAL A N 1
ATOM 2377 C CA . VAL A 1 285 ? -26.443 -12.301 40.909 1.00 95.69 285 VAL A CA 1
ATOM 2378 C C . VAL A 1 285 ? -25.521 -13.500 41.078 1.00 95.69 285 VAL A C 1
ATOM 2380 O O . VAL A 1 285 ? -25.216 -14.184 40.102 1.00 95.69 285 VAL A O 1
ATOM 2383 N N . LYS A 1 286 ? -25.107 -13.785 42.314 1.00 94.38 286 LYS A N 1
ATOM 2384 C CA . LYS A 1 286 ? -24.231 -14.918 42.617 1.00 94.38 286 LYS A CA 1
ATOM 2385 C C . LYS A 1 286 ? -24.907 -16.260 42.333 1.00 94.38 286 LYS A C 1
ATOM 2387 O O . LYS A 1 286 ? -24.258 -17.137 41.775 1.00 94.38 286 LYS A O 1
ATOM 2392 N N . ASP A 1 287 ? -26.175 -16.401 42.705 1.00 94.12 287 ASP A N 1
ATOM 2393 C CA . ASP A 1 287 ? -26.947 -17.632 42.516 1.00 94.12 287 ASP A CA 1
ATOM 2394 C C . ASP A 1 287 ? -27.277 -17.887 41.037 1.00 94.12 287 ASP A C 1
ATOM 2396 O O . ASP A 1 287 ? -27.122 -18.994 40.530 1.00 94.12 287 ASP A O 1
ATOM 2400 N N . SER A 1 288 ? -27.650 -16.833 40.307 1.00 89.50 288 SER A N 1
ATOM 2401 C CA . SER A 1 288 ? -28.034 -16.950 38.896 1.00 89.50 288 SER A CA 1
ATOM 2402 C C . SER A 1 288 ? -26.857 -17.094 37.923 1.00 89.50 288 SER A C 1
ATOM 2404 O O . SER A 1 288 ? -27.051 -17.529 36.790 1.00 89.50 288 SER A O 1
ATOM 2406 N N . GLY A 1 289 ? -25.644 -16.687 38.318 1.00 89.75 289 GLY A N 1
ATOM 2407 C CA . GLY A 1 289 ? -24.461 -16.663 37.449 1.00 89.75 289 GLY A CA 1
ATOM 2408 C C . GLY A 1 289 ? -24.508 -15.610 36.329 1.00 89.75 289 GLY A C 1
ATOM 2409 O O . GLY A 1 289 ? -23.574 -15.518 35.530 1.00 89.75 289 GLY A O 1
ATOM 2410 N N . PHE A 1 290 ? -25.567 -14.798 36.261 1.00 92.12 290 PHE A N 1
ATOM 2411 C CA . PHE A 1 290 ? -25.717 -13.735 35.268 1.00 92.12 290 PHE A CA 1
ATOM 2412 C C . PHE A 1 290 ? -25.123 -12.410 35.745 1.00 92.12 290 PHE A C 1
ATOM 2414 O O . PHE A 1 290 ? -24.925 -12.165 36.930 1.00 92.12 290 PHE A O 1
ATOM 2421 N N . GLN A 1 291 ? -24.860 -11.501 34.804 1.00 90.69 291 GLN A N 1
ATOM 2422 C CA . GLN A 1 291 ? -24.405 -10.155 35.145 1.00 90.69 291 GLN A CA 1
ATOM 2423 C C . GLN A 1 291 ? -25.514 -9.341 35.836 1.00 90.69 291 GLN A C 1
ATOM 2425 O O . GLN A 1 291 ? -26.691 -9.436 35.491 1.00 90.69 291 GLN A O 1
ATOM 2430 N N . MET A 1 292 ? -25.114 -8.471 36.768 1.00 91.19 292 MET A N 1
ATOM 2431 C CA . MET A 1 292 ? -25.985 -7.586 37.559 1.00 91.19 292 MET A CA 1
ATOM 2432 C C . MET A 1 292 ? -27.054 -6.846 36.742 1.00 91.19 292 MET A C 1
ATOM 2434 O O . MET A 1 292 ? -28.216 -6.785 37.129 1.00 91.19 292 MET A O 1
ATOM 2438 N N . ASN A 1 293 ? -26.672 -6.291 35.594 1.00 88.50 293 ASN A N 1
ATOM 2439 C CA . ASN A 1 293 ? -27.575 -5.584 34.686 1.00 88.50 293 ASN A CA 1
ATOM 2440 C C . ASN A 1 293 ? -28.669 -6.490 34.103 1.00 88.50 293 ASN A C 1
ATOM 2442 O O . ASN A 1 293 ? -29.781 -6.017 33.893 1.00 88.50 293 ASN A O 1
ATOM 2446 N N . TYR A 1 294 ? -28.361 -7.762 33.841 1.00 90.44 294 TYR A N 1
ATOM 2447 C CA . TYR A 1 294 ? -29.331 -8.731 33.342 1.00 90.44 294 TYR A CA 1
ATOM 2448 C C . TYR A 1 294 ? -30.352 -9.078 34.424 1.00 90.44 294 TYR A C 1
ATOM 2450 O O . TYR A 1 294 ? -31.550 -8.952 34.191 1.00 90.44 294 TYR A O 1
ATOM 2458 N N . VAL A 1 295 ? -29.879 -9.421 35.627 1.00 93.31 295 VAL A N 1
ATOM 2459 C CA . VAL A 1 295 ? -30.746 -9.731 36.778 1.00 93.31 295 VAL A CA 1
ATOM 2460 C C . VAL A 1 295 ? -31.648 -8.545 37.117 1.00 93.31 295 VAL A C 1
ATOM 2462 O O . VAL A 1 295 ? -32.845 -8.713 37.327 1.00 93.31 295 VAL A O 1
ATOM 2465 N N . LEU A 1 296 ? -31.098 -7.328 37.114 1.00 92.31 296 LEU A N 1
ATOM 2466 C CA . LEU A 1 296 ? -31.871 -6.115 37.361 1.00 92.31 296 LEU A CA 1
ATOM 2467 C C . LEU A 1 296 ? -32.936 -5.875 36.278 1.00 92.31 296 LEU A C 1
ATOM 2469 O O . LEU A 1 296 ? -34.074 -5.558 36.612 1.00 92.31 296 LEU A O 1
ATOM 2473 N N . ALA A 1 297 ? -32.588 -6.033 34.997 1.00 91.12 297 ALA A N 1
ATOM 2474 C CA . ALA A 1 297 ? -33.541 -5.876 33.899 1.00 91.12 297 ALA A CA 1
ATOM 2475 C C . ALA A 1 297 ? -34.670 -6.914 33.971 1.00 91.12 297 ALA A C 1
ATOM 2477 O O . ALA A 1 297 ? -35.832 -6.560 33.797 1.00 91.12 297 ALA A O 1
ATOM 2478 N N . ASP A 1 298 ? -34.341 -8.167 34.284 1.00 93.38 298 ASP A N 1
ATOM 2479 C CA . ASP A 1 298 ? -35.314 -9.244 34.457 1.00 93.38 298 ASP A CA 1
ATOM 2480 C C . ASP A 1 298 ? -36.274 -8.977 35.629 1.00 93.38 298 ASP A C 1
ATOM 2482 O O . ASP A 1 298 ? -37.488 -9.084 35.467 1.00 93.38 298 ASP A O 1
ATOM 2486 N N . LEU A 1 299 ? -35.759 -8.544 36.785 1.00 94.00 299 LEU A N 1
ATOM 2487 C CA . LEU A 1 299 ? -36.592 -8.149 37.928 1.00 94.00 299 LEU A CA 1
ATOM 2488 C C . LEU A 1 299 ? -37.538 -6.992 37.577 1.00 94.00 299 LEU A C 1
ATOM 2490 O O . LEU A 1 299 ? -38.712 -7.029 37.948 1.00 94.00 299 LEU A O 1
ATOM 2494 N N . ILE A 1 300 ? -37.042 -5.979 36.859 1.00 93.06 300 ILE A N 1
ATOM 2495 C CA . ILE A 1 300 ? -37.849 -4.834 36.415 1.00 93.06 300 ILE A CA 1
ATOM 2496 C C . ILE A 1 300 ? -38.940 -5.291 35.445 1.00 93.06 300 ILE A C 1
ATOM 2498 O O . ILE A 1 300 ? -40.094 -4.913 35.632 1.00 93.06 300 ILE A O 1
ATOM 2502 N N . ASN A 1 301 ? -38.601 -6.114 34.451 1.00 93.94 301 ASN A N 1
ATOM 2503 C CA . ASN A 1 301 ? -39.564 -6.626 33.476 1.00 93.94 301 ASN A CA 1
ATOM 2504 C C . ASN A 1 301 ? -40.633 -7.487 34.156 1.00 93.94 301 ASN A C 1
ATOM 2506 O O . ASN A 1 301 ? -41.816 -7.223 33.982 1.00 93.94 301 ASN A O 1
ATOM 2510 N N . ARG A 1 302 ? -40.246 -8.423 35.033 1.00 94.06 302 ARG A N 1
ATOM 2511 C CA . ARG A 1 302 ? -41.203 -9.236 35.803 1.00 94.06 302 ARG A CA 1
ATOM 2512 C C . ARG A 1 302 ? -42.139 -8.380 36.650 1.00 94.06 302 ARG A C 1
ATOM 2514 O O . ARG A 1 302 ? -43.346 -8.603 36.650 1.00 94.06 302 ARG A O 1
ATOM 2521 N N . ALA A 1 303 ? -41.604 -7.392 37.368 1.00 93.62 303 ALA A N 1
ATOM 2522 C CA . ALA A 1 303 ? -42.418 -6.489 38.178 1.00 93.62 303 ALA A CA 1
ATOM 2523 C C . ALA A 1 303 ? -43.351 -5.617 37.319 1.00 93.62 303 ALA A C 1
ATOM 2525 O O . ALA A 1 303 ? -44.484 -5.351 37.721 1.00 93.62 303 ALA A O 1
ATOM 2526 N N . HIS A 1 304 ? -42.886 -5.181 36.146 1.00 94.75 304 HIS A N 1
ATOM 2527 C CA . HIS A 1 304 ? -43.688 -4.444 35.177 1.00 94.75 304 HIS A CA 1
ATOM 2528 C C . HIS A 1 304 ? -44.838 -5.310 34.648 1.00 94.75 304 HIS A C 1
ATOM 2530 O O . HIS A 1 304 ? -45.992 -4.902 34.743 1.00 94.75 304 HIS A O 1
ATOM 2536 N N . ASP A 1 305 ? -44.548 -6.517 34.174 1.00 92.69 305 ASP A N 1
ATOM 2537 C CA . ASP A 1 305 ? -45.544 -7.428 33.608 1.00 92.69 305 ASP A CA 1
ATOM 2538 C C . ASP A 1 305 ? -46.609 -7.795 34.648 1.00 92.69 305 ASP A C 1
ATOM 2540 O O . ASP A 1 305 ? -47.800 -7.625 34.412 1.00 92.69 305 ASP A O 1
ATOM 2544 N N . ILE A 1 306 ? -46.214 -8.149 35.875 1.00 93.62 306 ILE A N 1
ATOM 2545 C CA . ILE A 1 306 ? -47.177 -8.418 36.960 1.00 93.62 306 ILE A CA 1
ATOM 2546 C C . ILE A 1 306 ? -48.116 -7.225 37.200 1.00 93.62 306 ILE A C 1
ATOM 2548 O O . ILE A 1 306 ? -49.301 -7.411 37.477 1.00 93.62 306 ILE A O 1
ATOM 2552 N N . LYS A 1 307 ? -47.598 -5.996 37.112 1.00 91.00 307 LYS A N 1
ATOM 2553 C CA . LYS A 1 307 ? -48.356 -4.777 37.412 1.00 91.00 307 LYS A CA 1
ATOM 2554 C C . LYS A 1 307 ? -49.223 -4.292 36.247 1.00 91.00 307 LYS A C 1
ATOM 2556 O O . LYS A 1 307 ? -50.223 -3.617 36.491 1.00 91.00 307 LYS A O 1
ATOM 2561 N N . PHE A 1 308 ? -48.835 -4.583 35.007 1.00 86.75 308 PHE A N 1
ATOM 2562 C CA . PHE A 1 308 ? -49.440 -3.995 33.810 1.00 86.75 308 PHE A CA 1
ATOM 2563 C C . PHE A 1 308 ? -50.039 -5.015 32.827 1.00 86.75 308 PHE A C 1
ATOM 2565 O O . PHE A 1 308 ? -50.709 -4.592 31.891 1.00 86.75 308 PHE A O 1
ATOM 2572 N N . SER A 1 309 ? -49.882 -6.325 33.040 1.00 69.19 309 SER A N 1
ATOM 2573 C CA . SER A 1 309 ? -50.491 -7.384 32.212 1.00 69.19 309 SER A CA 1
ATOM 2574 C C . SER A 1 309 ? -51.914 -7.789 32.640 1.00 69.19 309 SER A C 1
ATOM 2576 O O . SER A 1 309 ? -52.504 -8.667 32.020 1.00 69.19 309 SER A O 1
ATOM 2578 N N . THR A 1 310 ? -52.484 -7.167 33.679 1.00 56.50 310 THR A N 1
ATOM 2579 C CA . THR A 1 310 ? -53.857 -7.411 34.186 1.00 56.50 310 THR A CA 1
ATOM 2580 C C . THR A 1 310 ? -54.862 -6.296 33.843 1.00 56.50 310 THR A C 1
ATOM 2582 O O . THR A 1 310 ? -55.848 -6.104 34.555 1.00 56.50 310 THR A O 1
ATOM 2585 N N . LYS A 1 311 ? -54.642 -5.563 32.747 1.00 46.62 311 LYS A N 1
ATOM 2586 C CA . LYS A 1 311 ? -55.642 -4.681 32.116 1.00 46.62 311 LYS A CA 1
ATOM 2587 C C . LYS A 1 311 ? -55.978 -5.173 30.719 1.00 46.62 311 LYS A C 1
ATOM 2589 O O . LYS A 1 311 ? -57.145 -4.979 30.325 1.00 46.62 311 LYS A O 1
#